Protein AF-A0A3D4PLW2-F1 (afdb_monomer)

Structure (mmCIF, N/CA/C/O backbone):
data_AF-A0A3D4PLW2-F1
#
_entry.id   AF-A0A3D4PLW2-F1
#
loop_
_atom_site.group_PDB
_atom_site.id
_atom_site.type_symbol
_atom_site.label_atom_id
_atom_site.label_alt_id
_atom_site.label_comp_id
_atom_site.label_asym_id
_atom_site.label_entity_id
_atom_site.label_seq_id
_atom_site.pdbx_PDB_ins_code
_atom_site.Cartn_x
_atom_site.Cartn_y
_atom_site.Cartn_z
_atom_site.occupancy
_atom_site.B_iso_or_equiv
_atom_site.auth_seq_id
_atom_site.auth_comp_id
_atom_site.auth_asym_id
_atom_site.auth_atom_id
_atom_site.pdbx_PDB_model_num
ATOM 1 N N . MET A 1 1 ? 32.843 10.987 -58.474 1.00 36.12 1 MET A N 1
ATOM 2 C CA . MET A 1 1 ? 32.308 9.615 -58.318 1.00 36.12 1 MET A CA 1
ATOM 3 C C . MET A 1 1 ? 31.740 9.494 -56.909 1.00 36.12 1 MET A C 1
ATOM 5 O O . MET A 1 1 ? 32.509 9.440 -55.958 1.00 36.12 1 MET A O 1
ATOM 9 N N . ALA A 1 2 ? 30.417 9.587 -56.752 1.00 34.56 2 ALA A N 1
ATOM 10 C CA . ALA A 1 2 ? 29.765 9.469 -55.448 1.00 34.56 2 ALA A CA 1
ATOM 11 C C . ALA A 1 2 ? 29.765 7.993 -55.024 1.00 34.56 2 ALA A C 1
ATOM 13 O O . ALA A 1 2 ? 29.270 7.144 -55.764 1.00 34.56 2 ALA A O 1
ATOM 14 N N . ARG A 1 3 ? 30.364 7.672 -53.872 1.00 37.81 3 ARG A N 1
ATOM 15 C CA . ARG A 1 3 ? 30.317 6.317 -53.309 1.00 37.81 3 ARG A CA 1
ATOM 16 C C . ARG A 1 3 ? 28.872 5.988 -52.952 1.00 37.81 3 ARG A C 1
ATOM 18 O O . ARG A 1 3 ? 28.259 6.706 -52.168 1.00 37.81 3 ARG A O 1
ATOM 25 N N . SER A 1 4 ? 28.341 4.908 -53.520 1.00 38.44 4 SER A N 1
ATOM 26 C CA . SER A 1 4 ? 27.062 4.345 -53.101 1.00 38.44 4 SER A CA 1
ATOM 27 C C . SER A 1 4 ? 27.225 3.759 -51.700 1.00 38.44 4 SER A C 1
ATOM 29 O O . SER A 1 4 ? 27.746 2.656 -51.523 1.00 38.44 4 SER A O 1
ATOM 31 N N . GLU A 1 5 ? 26.819 4.523 -50.694 1.00 52.59 5 GLU A N 1
ATOM 32 C CA . GLU A 1 5 ? 26.550 3.998 -49.361 1.00 52.59 5 GLU A CA 1
ATOM 33 C C . GLU A 1 5 ? 25.573 2.825 -49.479 1.00 52.59 5 GLU A C 1
ATOM 35 O O . GLU A 1 5 ? 24.549 2.930 -50.159 1.00 52.59 5 GLU A O 1
ATOM 40 N N . ILE A 1 6 ? 25.864 1.708 -48.810 1.00 53.31 6 ILE A N 1
ATOM 41 C CA . ILE A 1 6 ? 24.915 0.598 -48.694 1.00 53.31 6 ILE A CA 1
ATOM 42 C C . ILE A 1 6 ? 23.842 1.032 -47.693 1.00 53.31 6 ILE A C 1
ATOM 44 O O . ILE A 1 6 ? 23.913 0.748 -46.500 1.00 53.31 6 ILE A O 1
ATOM 48 N N . ARG A 1 7 ? 22.863 1.778 -48.198 1.00 63.44 7 ARG A N 1
ATOM 49 C CA . ARG A 1 7 ? 21.643 2.162 -47.490 1.00 63.44 7 ARG A CA 1
ATOM 50 C C . ARG A 1 7 ? 20.759 0.932 -47.361 1.00 63.44 7 ARG A C 1
ATOM 52 O O . ARG A 1 7 ? 20.526 0.241 -48.351 1.00 63.44 7 ARG A O 1
ATOM 59 N N . ARG A 1 8 ? 20.266 0.655 -46.155 1.00 72.00 8 ARG A N 1
ATOM 60 C CA . ARG A 1 8 ? 19.328 -0.452 -45.913 1.00 72.00 8 ARG A CA 1
ATOM 61 C C . ARG A 1 8 ? 18.113 0.052 -45.136 1.00 72.00 8 ARG A C 1
ATOM 63 O O . ARG A 1 8 ? 17.944 -0.319 -43.975 1.00 72.00 8 ARG A O 1
ATOM 70 N N . PRO A 1 9 ? 17.263 0.887 -45.764 1.00 74.75 9 PRO A N 1
ATOM 71 C CA . PRO A 1 9 ? 16.055 1.405 -45.119 1.00 74.75 9 PRO A CA 1
ATOM 72 C C . PRO A 1 9 ? 15.131 0.270 -44.653 1.00 74.75 9 PRO A C 1
ATOM 74 O O . PRO A 1 9 ? 14.493 0.372 -43.611 1.00 74.75 9 PRO A O 1
ATOM 77 N N . GLU A 1 10 ? 15.119 -0.855 -45.372 1.00 81.06 10 GLU A N 1
ATOM 78 C CA . GLU A 1 10 ? 14.386 -2.067 -44.989 1.00 81.06 10 GLU A CA 1
ATOM 79 C C . GLU A 1 10 ? 14.876 -2.654 -43.658 1.00 81.06 10 GLU A C 1
ATOM 81 O O . GLU A 1 10 ? 14.064 -3.005 -42.807 1.00 81.06 10 GLU A O 1
ATOM 86 N N . LEU A 1 11 ? 16.195 -2.693 -43.435 1.00 80.75 11 LEU A N 1
ATOM 87 C CA . LEU A 1 11 ? 16.785 -3.186 -42.189 1.00 80.75 11 LEU A CA 1
ATOM 88 C C . LEU A 1 11 ? 16.510 -2.224 -41.026 1.00 80.75 11 LEU A C 1
ATOM 90 O O . LEU A 1 11 ? 16.135 -2.669 -39.946 1.00 80.75 11 LEU A O 1
ATOM 94 N N . ALA A 1 12 ? 16.637 -0.911 -41.253 1.00 81.44 12 ALA A N 1
ATOM 95 C CA . ALA A 1 12 ? 16.311 0.108 -40.253 1.00 81.44 12 ALA A CA 1
ATOM 96 C C . ALA A 1 12 ? 14.832 0.038 -39.828 1.00 81.44 12 ALA A C 1
ATOM 98 O O . ALA A 1 12 ? 14.525 0.095 -38.637 1.00 81.44 12 ALA A O 1
ATOM 99 N N . ASN A 1 13 ? 13.922 -0.156 -40.786 1.00 83.94 13 ASN A N 1
ATOM 100 C CA . ASN A 1 13 ? 12.498 -0.347 -40.514 1.00 83.94 13 ASN A CA 1
ATOM 101 C C . ASN A 1 13 ? 12.229 -1.672 -39.788 1.00 83.94 13 ASN A C 1
ATOM 103 O O . ASN A 1 13 ? 11.454 -1.694 -38.834 1.00 83.94 13 ASN A O 1
ATOM 107 N N . GLY A 1 14 ? 12.901 -2.756 -40.189 1.00 84.25 14 GLY A N 1
ATOM 108 C CA . GLY A 1 14 ? 12.825 -4.048 -39.507 1.00 84.25 14 GLY A CA 1
ATOM 109 C C . GLY A 1 14 ? 13.246 -3.965 -38.037 1.00 84.25 14 GLY A C 1
ATOM 110 O O . GLY A 1 14 ? 12.567 -4.523 -37.179 1.00 84.25 14 GLY A O 1
ATOM 111 N N . ILE A 1 15 ? 14.298 -3.197 -37.729 1.00 86.94 15 ILE A N 1
ATOM 112 C CA . ILE A 1 15 ? 14.762 -2.950 -36.354 1.00 86.94 15 ILE A CA 1
ATOM 113 C C . ILE A 1 15 ? 13.705 -2.206 -35.529 1.00 86.94 15 ILE A C 1
ATOM 115 O O . ILE A 1 15 ? 13.471 -2.576 -34.383 1.00 86.94 15 ILE A O 1
ATOM 119 N N . LEU A 1 16 ? 13.042 -1.189 -36.091 1.00 87.94 16 LEU A N 1
ATOM 120 C CA . LEU A 1 16 ? 11.975 -0.465 -35.388 1.00 87.94 16 LEU A CA 1
ATOM 121 C C . LEU A 1 16 ? 10.753 -1.357 -35.130 1.00 87.94 16 LEU A C 1
ATOM 123 O O . LEU A 1 16 ? 10.214 -1.349 -34.028 1.00 87.94 16 LEU A O 1
ATOM 127 N N . ILE A 1 17 ? 10.334 -2.159 -36.114 1.00 87.88 17 ILE A N 1
ATOM 128 C CA . ILE A 1 17 ? 9.200 -3.085 -35.961 1.00 87.88 17 ILE A CA 1
ATOM 129 C C . ILE A 1 17 ? 9.513 -4.140 -34.897 1.00 87.88 17 ILE A C 1
ATOM 131 O O . ILE A 1 17 ? 8.726 -4.339 -33.973 1.00 87.88 17 ILE A O 1
ATOM 135 N N . PHE A 1 18 ? 10.677 -4.787 -34.994 1.00 88.69 18 PHE A N 1
ATOM 136 C CA . PHE A 1 18 ? 11.091 -5.796 -34.023 1.00 88.69 18 PHE A CA 1
ATOM 137 C C . PHE A 1 18 ? 11.293 -5.191 -32.630 1.00 88.69 18 PHE A C 1
ATOM 139 O O . PHE A 1 18 ? 10.871 -5.779 -31.641 1.00 88.69 18 PHE A O 1
ATOM 146 N N . GLY A 1 19 ? 11.868 -3.988 -32.549 1.00 86.44 19 GLY A N 1
ATOM 147 C CA . GLY A 1 19 ? 12.023 -3.248 -31.300 1.00 86.44 19 GLY A CA 1
ATOM 148 C C . GLY A 1 19 ? 10.685 -2.929 -30.635 1.00 86.44 19 GLY A C 1
ATOM 149 O O . GLY A 1 19 ? 10.559 -3.098 -29.427 1.00 86.44 19 GLY A O 1
ATOM 150 N N . ALA A 1 20 ? 9.667 -2.546 -31.413 1.00 87.19 20 ALA A N 1
ATOM 151 C CA . ALA A 1 20 ? 8.333 -2.278 -30.882 1.00 87.19 20 ALA A CA 1
ATOM 152 C C . ALA A 1 20 ? 7.693 -3.559 -30.338 1.00 87.19 20 ALA A C 1
ATOM 154 O O . ALA A 1 20 ? 7.170 -3.552 -29.229 1.00 87.19 20 ALA A O 1
ATOM 155 N N . LEU A 1 21 ? 7.783 -4.670 -31.080 1.00 88.75 21 LEU A N 1
ATOM 156 C CA . LEU A 1 21 ? 7.279 -5.973 -30.634 1.00 88.75 21 LEU A CA 1
ATOM 157 C C . LEU A 1 21 ? 8.000 -6.468 -29.375 1.00 88.75 21 LEU A C 1
ATOM 159 O O . LEU A 1 21 ? 7.350 -6.925 -28.439 1.00 88.75 21 LEU A O 1
ATOM 163 N N . ALA A 1 22 ? 9.327 -6.345 -29.328 1.00 86.19 22 ALA A N 1
ATOM 164 C CA . ALA A 1 22 ? 10.112 -6.708 -28.155 1.00 86.19 22 ALA A CA 1
ATOM 165 C C . ALA A 1 22 ? 9.719 -5.854 -26.942 1.00 86.19 22 ALA A C 1
ATOM 167 O O . ALA A 1 22 ? 9.483 -6.402 -25.870 1.00 86.19 22 ALA A O 1
ATOM 168 N N . HIS A 1 23 ? 9.573 -4.536 -27.117 1.00 85.94 23 HIS A N 1
ATOM 169 C CA . HIS A 1 23 ? 9.119 -3.626 -26.061 1.00 85.94 23 HIS A CA 1
ATOM 170 C C . HIS A 1 23 ? 7.739 -4.019 -25.531 1.00 85.94 23 HIS A C 1
ATOM 172 O O . HIS A 1 23 ? 7.560 -4.153 -24.327 1.00 85.94 23 HIS A O 1
ATOM 178 N N . VAL A 1 24 ? 6.787 -4.295 -26.428 1.00 86.50 24 VAL A N 1
ATOM 179 C CA . VAL A 1 24 ? 5.441 -4.768 -26.071 1.00 86.50 24 VAL A CA 1
ATOM 180 C C . VAL A 1 24 ? 5.527 -6.007 -25.186 1.00 86.50 24 VAL A C 1
ATOM 182 O O . VAL A 1 24 ? 4.999 -5.997 -24.079 1.00 86.50 24 VAL A O 1
ATOM 185 N N . VAL A 1 25 ? 6.220 -7.051 -25.654 1.00 85.62 25 VAL A N 1
ATOM 186 C CA . VAL A 1 25 ? 6.336 -8.338 -24.950 1.00 85.62 25 VAL A CA 1
ATOM 187 C C . VAL A 1 25 ? 6.992 -8.163 -23.585 1.00 85.62 25 VAL A C 1
ATOM 189 O O . VAL A 1 25 ? 6.510 -8.717 -22.600 1.00 85.62 25 VAL A O 1
ATOM 192 N N . LEU A 1 26 ? 8.060 -7.370 -23.507 1.00 81.56 26 LEU A N 1
ATOM 193 C CA . LEU A 1 26 ? 8.776 -7.139 -22.259 1.00 81.56 26 LEU A CA 1
ATOM 194 C C . LEU A 1 26 ? 7.967 -6.277 -21.272 1.00 81.56 26 LEU A C 1
ATOM 196 O O . LEU A 1 26 ? 8.113 -6.436 -20.063 1.00 81.56 26 LEU A O 1
ATOM 200 N N . CYS A 1 27 ? 7.072 -5.410 -21.753 1.00 78.56 27 CYS A N 1
ATOM 201 C CA . CYS A 1 27 ? 6.168 -4.640 -20.901 1.00 78.56 27 CYS A CA 1
ATOM 202 C C . CYS A 1 27 ? 4.978 -5.457 -20.370 1.00 78.56 27 CYS A C 1
ATOM 204 O O . CYS A 1 27 ? 4.410 -5.063 -19.354 1.00 78.56 27 CYS A O 1
ATOM 206 N N . VAL A 1 28 ? 4.589 -6.581 -20.994 1.00 79.19 28 VAL A N 1
ATOM 207 C CA . VAL A 1 28 ? 3.423 -7.377 -20.549 1.00 79.19 28 VAL A CA 1
ATOM 208 C C . VAL A 1 28 ? 3.540 -7.823 -19.083 1.00 79.19 28 VAL A C 1
ATOM 210 O O . VAL A 1 28 ? 2.585 -7.592 -18.342 1.00 79.19 28 VAL A O 1
ATOM 213 N N . PRO A 1 29 ? 4.671 -8.376 -18.601 1.00 73.56 29 PRO A N 1
ATOM 214 C CA . PRO A 1 29 ? 4.817 -8.732 -17.188 1.00 73.56 29 PRO A CA 1
ATOM 215 C C . PRO A 1 29 ? 4.701 -7.527 -16.248 1.00 73.56 29 PRO A C 1
ATOM 217 O O . PRO A 1 29 ? 4.034 -7.614 -15.221 1.00 73.56 29 PRO A O 1
ATOM 220 N N . ALA A 1 30 ? 5.269 -6.376 -16.626 1.00 71.25 30 ALA A N 1
ATOM 221 C CA . ALA A 1 30 ? 5.133 -5.132 -15.865 1.00 71.25 30 ALA A CA 1
ATOM 222 C C . ALA A 1 30 ? 3.685 -4.600 -15.849 1.00 71.25 30 ALA A C 1
ATOM 224 O O . ALA A 1 30 ? 3.268 -3.914 -14.917 1.00 71.25 30 ALA A O 1
ATOM 225 N N . ILE A 1 31 ? 2.897 -4.905 -16.883 1.00 73.50 31 ILE A N 1
ATOM 226 C CA . ILE A 1 31 ? 1.482 -4.540 -16.960 1.00 73.50 31 ILE A CA 1
ATOM 227 C C . ILE A 1 31 ? 0.617 -5.499 -16.133 1.00 73.50 31 ILE A C 1
ATOM 229 O O . ILE A 1 31 ? -0.275 -5.025 -15.439 1.00 73.50 31 ILE A O 1
ATOM 233 N N . GLY A 1 32 ? 0.888 -6.806 -16.199 1.00 68.81 32 GLY A N 1
ATOM 234 C CA . GLY A 1 32 ? 0.064 -7.855 -15.593 1.00 68.81 32 GLY A CA 1
ATOM 235 C C . GLY A 1 32 ? 0.342 -8.143 -14.116 1.00 68.81 32 GLY A C 1
ATOM 236 O O . GLY A 1 32 ? -0.571 -8.536 -13.403 1.00 68.81 32 GLY A O 1
ATOM 237 N N . CYS A 1 33 ? 1.566 -7.924 -13.629 1.00 62.34 33 CYS A N 1
ATOM 238 C CA . CYS A 1 33 ? 1.948 -8.253 -12.249 1.00 62.34 33 CYS A CA 1
ATOM 239 C C . CYS A 1 33 ? 1.988 -7.017 -11.333 1.00 62.34 33 CYS A C 1
ATOM 241 O O . CYS A 1 33 ? 2.890 -6.876 -10.510 1.00 62.34 33 CYS A O 1
ATOM 243 N N . ARG A 1 34 ? 1.049 -6.079 -11.496 1.00 60.31 34 ARG A N 1
ATOM 244 C CA . ARG A 1 34 ? 1.021 -4.841 -10.701 1.00 60.31 34 ARG A CA 1
ATOM 245 C C . ARG A 1 34 ? 0.391 -5.039 -9.330 1.00 60.31 34 ARG A C 1
ATOM 247 O O . ARG A 1 34 ? -0.648 -5.676 -9.193 1.00 60.31 34 ARG A O 1
ATOM 254 N N . GLY A 1 35 ? 0.963 -4.365 -8.339 1.00 53.19 35 GLY A N 1
ATOM 255 C CA . GLY A 1 35 ? 0.495 -4.380 -6.957 1.00 53.19 35 GLY A CA 1
ATOM 256 C C . GLY A 1 35 ? 1.578 -4.901 -6.026 1.00 53.19 35 GLY A C 1
ATOM 257 O O . GLY A 1 35 ? 2.753 -4.888 -6.380 1.00 53.19 35 GLY A O 1
ATOM 258 N N . TYR A 1 36 ? 1.174 -5.316 -4.829 1.00 50.84 36 TYR A N 1
ATOM 259 C CA . TYR A 1 36 ? 2.049 -6.045 -3.922 1.00 50.84 36 TYR A CA 1
ATOM 260 C C . TYR A 1 36 ? 1.956 -7.556 -4.216 1.00 50.84 36 TYR A C 1
ATOM 262 O O . TYR A 1 36 ? 0.834 -8.037 -4.431 1.00 50.84 36 TYR A O 1
ATOM 270 N N . PRO A 1 37 ? 3.082 -8.295 -4.232 1.00 54.47 37 PRO A N 1
ATOM 271 C CA . PRO A 1 37 ? 4.457 -7.816 -4.034 1.00 54.47 37 PRO A CA 1
ATOM 272 C C . PRO A 1 37 ? 4.975 -6.978 -5.221 1.00 54.47 37 PRO A C 1
ATOM 274 O O . PRO A 1 37 ? 4.557 -7.213 -6.357 1.00 54.47 37 PRO A O 1
ATOM 277 N N . PRO A 1 38 ? 5.873 -6.000 -4.984 1.00 59.09 38 PRO A N 1
ATOM 278 C CA . PRO A 1 38 ? 6.374 -5.116 -6.030 1.00 59.09 38 PRO A CA 1
ATOM 279 C C . PRO A 1 38 ? 7.079 -5.897 -7.148 1.00 59.09 38 PRO A C 1
ATOM 281 O O . PRO A 1 38 ? 7.762 -6.895 -6.915 1.00 59.09 38 PRO A O 1
ATOM 284 N N . LEU A 1 39 ? 6.948 -5.405 -8.384 1.00 61.19 39 LEU A N 1
ATOM 285 C CA . LEU A 1 39 ? 7.622 -5.962 -9.558 1.00 61.19 39 LEU A CA 1
ATOM 286 C C . LEU A 1 39 ? 9.147 -5.986 -9.374 1.00 61.19 39 LEU A C 1
ATOM 288 O O . LEU A 1 39 ? 9.756 -5.029 -8.884 1.00 61.19 39 LEU A O 1
ATOM 292 N N . ALA A 1 40 ? 9.789 -7.059 -9.849 1.00 62.00 40 ALA A N 1
ATOM 293 C CA . ALA A 1 40 ? 11.246 -7.146 -9.835 1.00 62.00 40 ALA A CA 1
ATOM 294 C C . ALA A 1 40 ? 11.876 -5.943 -10.581 1.00 62.00 40 ALA A C 1
ATOM 296 O O . ALA A 1 40 ? 11.374 -5.557 -11.643 1.00 62.00 40 ALA A O 1
ATOM 297 N N . PRO A 1 41 ? 12.995 -5.368 -10.086 1.00 60.44 41 PRO A N 1
ATOM 298 C CA . PRO A 1 41 ? 13.606 -4.145 -10.629 1.00 60.44 41 PRO A CA 1
ATOM 299 C C . PRO A 1 41 ? 13.856 -4.158 -12.142 1.00 60.44 41 PRO A C 1
ATOM 301 O O . PRO A 1 41 ? 13.736 -3.128 -12.806 1.00 60.44 41 PRO A O 1
ATOM 304 N N . ILE A 1 42 ? 14.157 -5.333 -12.698 1.00 64.12 42 ILE A N 1
ATOM 305 C CA . ILE A 1 42 ? 14.420 -5.521 -14.126 1.00 64.12 42 ILE A CA 1
ATOM 306 C C . ILE A 1 42 ? 13.240 -5.090 -15.009 1.00 64.12 42 ILE A C 1
ATOM 308 O O . ILE A 1 42 ? 13.452 -4.514 -16.074 1.00 64.12 42 ILE A O 1
ATOM 312 N N . TRP A 1 43 ? 12.004 -5.287 -14.544 1.00 66.38 43 TRP A N 1
ATOM 313 C CA . TRP A 1 43 ? 10.795 -4.969 -15.306 1.00 66.38 43 TRP A CA 1
ATOM 314 C C . TRP A 1 43 ? 10.527 -3.467 -15.402 1.00 66.38 43 TRP A C 1
ATOM 316 O O . TRP A 1 43 ? 9.941 -3.018 -16.382 1.00 66.38 43 TRP A O 1
ATOM 326 N N . TYR A 1 44 ? 11.024 -2.681 -14.445 1.00 64.75 44 TYR A N 1
ATOM 327 C CA . TYR A 1 44 ? 11.009 -1.221 -14.540 1.00 64.75 44 TYR A CA 1
ATOM 328 C C . TYR A 1 44 ? 12.060 -0.715 -15.527 1.00 64.75 44 TYR A C 1
ATOM 330 O O . TYR A 1 44 ? 11.775 0.172 -16.323 1.00 64.75 44 TYR A O 1
ATOM 338 N N . GLY A 1 45 ? 13.264 -1.300 -15.524 1.00 66.81 45 GLY A N 1
ATOM 339 C CA . GLY A 1 45 ? 14.316 -0.952 -16.488 1.00 66.81 45 GLY A CA 1
ATOM 340 C C . GLY A 1 45 ? 13.911 -1.249 -17.935 1.00 66.81 45 GLY A C 1
ATOM 341 O O . GLY A 1 45 ? 14.212 -0.475 -18.843 1.00 66.81 45 GLY A O 1
ATOM 342 N N . VAL A 1 46 ? 13.152 -2.328 -18.138 1.00 71.88 46 VAL A N 1
ATOM 343 C CA . VAL A 1 46 ? 12.587 -2.721 -19.434 1.00 71.88 46 VAL A CA 1
ATOM 344 C C . VAL A 1 46 ? 11.739 -1.619 -20.071 1.00 71.88 46 VAL A C 1
ATOM 346 O O . VAL A 1 46 ? 11.851 -1.398 -21.275 1.00 71.88 46 VAL A O 1
ATOM 349 N N . THR A 1 47 ? 10.950 -0.878 -19.287 1.00 73.69 47 THR A N 1
ATOM 350 C CA . THR A 1 47 ? 10.157 0.252 -19.792 1.00 73.69 47 THR A CA 1
ATOM 351 C C . THR A 1 47 ? 11.008 1.291 -20.503 1.00 73.69 47 THR A C 1
ATOM 353 O O . THR A 1 47 ? 10.525 1.966 -21.404 1.00 73.69 47 THR A O 1
ATOM 356 N N . TYR A 1 48 ? 12.276 1.431 -20.134 1.00 76.81 48 TYR A N 1
ATOM 357 C CA . TYR A 1 48 ? 13.153 2.439 -20.706 1.00 76.81 48 TYR A CA 1
ATOM 358 C C . TYR A 1 48 ? 13.929 1.936 -21.920 1.00 76.81 48 TYR A C 1
ATOM 360 O O . TYR A 1 48 ? 14.633 2.729 -22.521 1.00 76.81 48 TYR A O 1
ATOM 368 N N . LEU A 1 49 ? 13.789 0.674 -22.345 1.00 80.25 49 LEU A N 1
ATOM 369 C CA . LEU A 1 49 ? 14.538 0.118 -23.482 1.00 80.25 49 LEU A CA 1
ATOM 370 C C . LEU A 1 49 ? 14.081 0.623 -24.856 1.00 80.25 49 LEU A C 1
ATOM 372 O O . LEU A 1 49 ? 14.824 0.503 -25.834 1.00 80.25 49 LEU A O 1
ATOM 376 N N . TRP A 1 50 ? 12.891 1.214 -24.957 1.00 85.25 50 TRP A N 1
ATOM 377 C CA . TRP A 1 50 ? 12.328 1.668 -26.230 1.00 85.25 50 TRP A CA 1
ATOM 378 C C . TRP A 1 50 ? 13.227 2.620 -27.058 1.00 85.25 50 TRP A C 1
ATOM 380 O O . TRP A 1 50 ? 13.168 2.545 -28.286 1.00 85.25 50 TRP A O 1
ATOM 390 N N . PRO A 1 51 ? 14.108 3.480 -26.511 1.00 87.00 51 PRO A N 1
ATOM 391 C CA . PRO A 1 51 ? 14.972 4.317 -27.337 1.00 87.00 51 PRO A CA 1
ATOM 392 C C . PRO A 1 51 ? 16.101 3.536 -28.030 1.00 87.00 51 PRO A C 1
ATOM 394 O O . PRO A 1 51 ? 16.661 4.014 -29.018 1.00 87.00 51 PRO A O 1
ATOM 397 N N . VAL A 1 52 ? 16.423 2.318 -27.574 1.00 84.19 52 VAL A N 1
ATOM 398 C CA . VAL A 1 52 ? 17.515 1.501 -28.133 1.00 84.19 52 VAL A CA 1
ATOM 399 C C . VAL A 1 52 ? 17.267 1.169 -29.606 1.00 84.19 52 VAL A C 1
ATOM 401 O O . VAL A 1 52 ? 18.178 1.300 -30.422 1.00 84.19 52 VAL A O 1
ATOM 404 N N . ALA A 1 53 ? 16.038 0.820 -29.995 1.00 85.94 53 ALA A N 1
ATOM 405 C CA . ALA A 1 53 ? 15.738 0.517 -31.398 1.00 85.94 53 ALA A CA 1
ATOM 406 C C . ALA A 1 53 ? 15.892 1.747 -32.314 1.00 85.94 53 ALA A C 1
ATOM 408 O O . ALA A 1 53 ? 16.246 1.608 -33.487 1.00 85.94 53 ALA A O 1
ATOM 409 N N . ILE A 1 54 ? 15.689 2.960 -31.787 1.00 86.00 54 ILE A N 1
ATOM 410 C CA . ILE A 1 54 ? 15.907 4.218 -32.519 1.00 86.00 54 ILE A CA 1
ATOM 411 C C . ILE A 1 54 ? 17.407 4.412 -32.765 1.00 86.00 54 ILE A C 1
ATOM 413 O O . ILE A 1 54 ? 17.822 4.642 -33.899 1.00 86.00 54 ILE A O 1
ATOM 417 N N . LEU A 1 55 ? 18.227 4.213 -31.731 1.00 82.19 55 LEU A N 1
ATOM 418 C CA . LEU A 1 55 ? 19.689 4.310 -31.808 1.00 82.19 55 LEU A CA 1
ATOM 419 C C . LEU A 1 55 ? 20.296 3.303 -32.791 1.00 82.19 55 LEU A C 1
ATOM 421 O O . LEU A 1 55 ? 21.140 3.671 -33.612 1.00 82.19 55 LEU A O 1
ATOM 425 N N . VAL A 1 56 ? 19.844 2.046 -32.734 1.00 81.19 56 VAL A N 1
ATOM 426 C CA . VAL A 1 56 ? 20.322 0.978 -33.621 1.00 81.19 56 VAL A CA 1
ATOM 427 C C . VAL A 1 56 ? 19.837 1.209 -35.054 1.00 81.19 56 VAL A C 1
ATOM 429 O O . VAL A 1 56 ? 20.629 1.099 -35.986 1.00 81.19 56 VAL A O 1
ATOM 432 N N . SER A 1 57 ? 18.567 1.576 -35.263 1.00 84.31 57 SER A N 1
ATOM 433 C CA . SER A 1 57 ? 18.041 1.832 -36.614 1.00 84.31 57 SER A CA 1
ATOM 434 C C . SER A 1 57 ? 18.675 3.063 -37.272 1.00 84.31 57 SER A C 1
ATOM 436 O O . SER A 1 57 ? 18.956 3.034 -38.471 1.00 84.31 57 SER A O 1
ATOM 438 N N . GLY A 1 58 ? 18.977 4.107 -36.493 1.00 77.06 58 GLY A N 1
ATOM 439 C CA . GLY A 1 58 ? 19.641 5.329 -36.954 1.00 77.06 58 GLY A CA 1
ATOM 440 C C . GLY A 1 58 ? 21.042 5.113 -37.525 1.00 77.06 58 GLY A C 1
ATOM 441 O O . GLY A 1 58 ? 21.480 5.869 -38.391 1.00 77.06 58 GLY A O 1
ATOM 442 N N . TYR A 1 59 ? 21.723 4.039 -37.122 1.00 74.50 59 TYR A N 1
ATOM 443 C CA . TYR A 1 59 ? 23.007 3.655 -37.703 1.00 74.50 59 TYR A CA 1
ATOM 444 C C . TYR A 1 59 ? 22.886 3.228 -39.180 1.00 74.50 59 TYR A C 1
ATOM 446 O O . TYR A 1 59 ? 23.747 3.576 -39.991 1.00 74.50 59 TYR A O 1
ATOM 454 N N . PHE A 1 60 ? 21.811 2.517 -39.544 1.00 73.75 60 PHE A N 1
ATOM 455 C CA . PHE A 1 60 ? 21.621 1.923 -40.877 1.00 73.75 60 PHE A CA 1
ATOM 456 C C . PHE A 1 60 ? 20.947 2.854 -41.898 1.00 73.75 60 PHE A C 1
ATOM 458 O O . PHE A 1 60 ? 20.984 2.566 -43.098 1.00 73.75 60 PHE A O 1
ATOM 465 N N . ASP A 1 61 ? 20.346 3.959 -41.446 1.00 69.12 61 ASP A N 1
ATOM 466 C CA . ASP A 1 61 ? 19.701 4.951 -42.314 1.00 69.12 61 ASP A CA 1
ATOM 467 C C . ASP A 1 61 ? 19.767 6.370 -41.712 1.00 69.12 61 ASP A C 1
ATOM 469 O O . ASP A 1 61 ? 18.802 6.906 -41.164 1.00 69.12 61 ASP A O 1
ATOM 473 N N . SER A 1 62 ? 20.960 6.970 -41.777 1.00 59.00 62 SER A N 1
ATOM 474 C CA . SER A 1 62 ? 21.331 8.173 -41.018 1.00 59.00 62 SER A CA 1
ATOM 475 C C . SER A 1 62 ? 21.171 9.507 -41.767 1.00 59.00 62 SER A C 1
ATOM 477 O O . SER A 1 62 ? 21.667 10.517 -41.277 1.00 59.00 62 SER A O 1
ATOM 479 N N . ILE A 1 63 ? 20.608 9.534 -42.986 1.00 56.12 63 ILE A N 1
ATOM 480 C CA . ILE A 1 63 ? 20.754 10.701 -43.894 1.00 56.12 63 ILE A CA 1
ATOM 481 C C . ILE A 1 63 ? 19.425 11.358 -44.290 1.00 56.12 63 ILE A C 1
ATOM 483 O O . ILE A 1 63 ? 19.425 12.530 -44.664 1.00 56.12 63 ILE A O 1
ATOM 487 N N . ARG A 1 64 ? 18.274 10.676 -44.198 1.00 62.59 64 ARG A N 1
ATOM 488 C CA . ARG A 1 64 ? 16.982 11.291 -44.556 1.00 62.59 64 ARG A CA 1
ATOM 489 C C . ARG A 1 64 ? 15.905 11.067 -43.504 1.00 62.59 64 ARG A C 1
ATOM 491 O O . ARG A 1 64 ? 15.138 10.106 -43.552 1.00 62.59 64 ARG A O 1
ATOM 498 N N . PHE A 1 65 ? 15.810 12.047 -42.610 1.00 64.88 65 PHE A N 1
ATOM 499 C CA . PHE A 1 65 ? 14.746 12.182 -41.620 1.00 64.88 65 PHE A CA 1
ATOM 500 C C . PHE A 1 65 ? 13.339 12.079 -42.234 1.00 64.88 65 PHE A C 1
ATOM 502 O O . PHE A 1 65 ? 12.479 11.380 -41.703 1.00 64.88 65 PHE A O 1
ATOM 509 N N . GLU A 1 66 ? 13.110 12.717 -43.387 1.00 68.75 66 GLU A N 1
ATOM 510 C CA . GLU A 1 66 ? 11.788 12.773 -44.029 1.00 68.75 66 GLU A CA 1
ATOM 511 C C . GLU A 1 66 ? 11.223 11.392 -44.384 1.00 68.75 66 GLU A C 1
ATOM 513 O O . GLU A 1 66 ? 10.031 11.149 -44.206 1.00 68.75 66 GLU A O 1
ATOM 518 N N . THR A 1 67 ? 12.076 10.460 -44.816 1.00 68.75 67 THR A N 1
ATOM 519 C CA . THR A 1 67 ? 11.668 9.104 -45.215 1.00 68.75 67 THR A CA 1
ATOM 520 C C . THR A 1 67 ? 11.396 8.164 -44.043 1.00 68.75 67 THR A C 1
ATOM 522 O O . THR A 1 67 ? 10.664 7.193 -44.222 1.00 68.75 67 THR A O 1
ATOM 525 N N . ARG A 1 68 ? 11.952 8.448 -42.856 1.00 77.00 68 ARG A N 1
ATOM 526 C CA . ARG A 1 68 ? 11.809 7.622 -41.637 1.00 77.00 68 ARG A CA 1
ATOM 527 C C . ARG A 1 68 ? 10.831 8.203 -40.619 1.00 77.00 68 ARG A C 1
ATOM 529 O O . ARG A 1 68 ? 10.431 7.520 -39.677 1.00 77.00 68 ARG A O 1
ATOM 536 N N . ARG A 1 69 ? 10.428 9.465 -40.800 1.00 83.88 69 ARG A N 1
ATOM 537 C CA . ARG A 1 69 ? 9.566 10.207 -39.872 1.00 83.88 69 ARG A CA 1
ATOM 538 C C . ARG A 1 69 ? 8.278 9.455 -39.553 1.00 83.88 69 ARG A C 1
ATOM 540 O O . ARG A 1 69 ? 7.894 9.381 -38.391 1.00 83.88 69 ARG A O 1
ATOM 547 N N . LYS A 1 70 ? 7.619 8.873 -40.560 1.00 86.50 70 LYS A N 1
ATOM 548 C CA . LYS A 1 70 ? 6.363 8.132 -40.364 1.00 86.50 70 LYS A CA 1
ATOM 549 C C . LYS A 1 70 ? 6.572 6.895 -39.485 1.00 86.50 70 LYS A C 1
ATOM 551 O O . LYS A 1 70 ? 5.779 6.653 -38.584 1.00 86.50 70 LYS A O 1
ATOM 556 N N . GLN A 1 71 ? 7.640 6.139 -39.724 1.00 88.00 71 GLN A N 1
ATOM 557 C CA . GLN A 1 71 ? 7.974 4.927 -38.978 1.00 88.00 71 GLN A CA 1
ATOM 558 C C . GLN A 1 71 ? 8.360 5.257 -37.536 1.00 88.00 71 GLN A C 1
ATOM 560 O O . GLN A 1 71 ? 7.901 4.579 -36.624 1.00 88.00 71 GLN A O 1
ATOM 565 N N . LEU A 1 72 ? 9.127 6.329 -37.322 1.00 88.38 72 LEU A N 1
ATOM 566 C CA . LEU A 1 72 ? 9.482 6.821 -35.989 1.00 88.38 72 LEU A CA 1
ATOM 567 C C . LEU A 1 72 ? 8.256 7.304 -35.200 1.00 88.38 72 LEU A C 1
ATOM 569 O O . LEU A 1 72 ? 8.152 7.011 -34.015 1.00 88.38 72 LEU A O 1
ATOM 573 N N . ILE A 1 73 ? 7.299 7.978 -35.852 1.00 90.69 73 ILE A N 1
ATOM 574 C CA . ILE A 1 73 ? 6.029 8.375 -35.220 1.00 90.69 73 ILE A CA 1
ATOM 575 C C . ILE A 1 73 ? 5.228 7.141 -34.800 1.00 90.69 73 ILE A C 1
ATOM 577 O O . ILE A 1 73 ? 4.790 7.064 -33.657 1.00 90.69 73 ILE A O 1
ATOM 581 N N . ILE A 1 74 ? 5.046 6.167 -35.701 1.00 90.44 74 ILE A N 1
ATOM 582 C CA . ILE A 1 74 ? 4.308 4.934 -35.387 1.00 90.44 74 ILE A CA 1
ATOM 583 C C . ILE A 1 74 ? 4.995 4.193 -34.236 1.00 90.44 74 ILE A C 1
ATOM 585 O O . ILE A 1 74 ? 4.331 3.808 -33.279 1.00 90.44 74 ILE A O 1
ATOM 589 N N . TYR A 1 75 ? 6.320 4.051 -34.303 1.00 91.19 75 TYR A N 1
ATOM 590 C CA . TYR A 1 75 ? 7.126 3.435 -33.256 1.00 91.19 75 TYR A CA 1
ATOM 591 C C . TYR A 1 75 ? 6.909 4.113 -31.899 1.00 91.19 75 TYR A C 1
ATOM 593 O O . TYR A 1 75 ? 6.560 3.441 -30.935 1.00 91.19 75 TYR A O 1
ATOM 601 N N . ALA A 1 76 ? 7.050 5.441 -31.843 1.00 90.88 76 ALA A N 1
ATOM 602 C CA . ALA A 1 76 ? 6.898 6.227 -30.624 1.00 90.88 76 ALA A CA 1
ATOM 603 C C . ALA A 1 76 ? 5.489 6.129 -30.027 1.00 90.88 76 ALA A C 1
ATOM 605 O O . ALA A 1 76 ? 5.346 6.065 -28.812 1.00 90.88 76 ALA A O 1
ATOM 606 N N . LEU A 1 77 ? 4.447 6.104 -30.864 1.00 91.12 77 LEU A N 1
ATOM 607 C CA . LEU A 1 77 ? 3.066 5.965 -30.397 1.00 91.12 77 LEU A CA 1
ATOM 608 C C . LEU A 1 77 ? 2.785 4.563 -29.850 1.00 91.12 77 LEU A C 1
ATOM 610 O O . LEU A 1 77 ? 2.147 4.431 -28.807 1.00 91.12 77 LEU A O 1
ATOM 614 N N . VAL A 1 78 ? 3.283 3.521 -30.524 1.00 90.25 78 VAL A N 1
ATOM 615 C CA . VAL A 1 78 ? 3.143 2.138 -30.053 1.00 90.25 78 VAL A CA 1
ATOM 616 C C . VAL A 1 78 ? 3.870 1.963 -28.724 1.00 90.25 78 VAL A C 1
ATOM 618 O O . VAL A 1 78 ? 3.272 1.481 -27.767 1.00 90.25 78 VAL A O 1
ATOM 621 N N . THR A 1 79 ? 5.127 2.394 -28.613 1.00 90.25 79 THR A N 1
ATOM 622 C CA . THR A 1 79 ? 5.878 2.258 -27.357 1.00 90.25 79 THR A CA 1
ATOM 623 C C . THR A 1 79 ? 5.295 3.128 -26.247 1.00 90.25 79 THR A C 1
ATOM 625 O O . THR A 1 79 ? 5.188 2.642 -25.126 1.00 90.25 79 THR A O 1
ATOM 628 N N . ALA A 1 80 ? 4.803 4.337 -26.546 1.00 88.06 80 ALA A N 1
ATOM 629 C CA . ALA A 1 80 ? 4.112 5.187 -25.574 1.00 88.06 80 ALA A CA 1
ATOM 630 C C . ALA A 1 80 ? 2.877 4.519 -24.966 1.00 88.06 80 ALA A C 1
ATOM 632 O O . ALA A 1 80 ? 2.670 4.638 -23.761 1.00 88.06 80 ALA A O 1
ATOM 633 N N . PHE A 1 81 ? 2.086 3.802 -25.768 1.00 89.12 81 PHE A N 1
ATOM 634 C CA . PHE A 1 81 ? 0.903 3.093 -25.282 1.00 89.12 81 PHE A CA 1
ATOM 635 C C . PHE A 1 81 ? 1.252 2.031 -24.236 1.00 89.12 81 PHE A C 1
ATOM 637 O O . PHE A 1 81 ? 0.638 1.974 -23.170 1.00 89.12 81 PHE A O 1
ATOM 644 N N . PHE A 1 82 ? 2.288 1.230 -24.488 1.00 86.50 82 PHE A N 1
ATOM 645 C CA . PHE A 1 82 ? 2.728 0.204 -23.540 1.00 86.50 82 PHE A CA 1
ATOM 646 C C . PHE A 1 82 ? 3.504 0.790 -22.353 1.00 86.50 82 PHE A C 1
ATOM 648 O O . PHE A 1 82 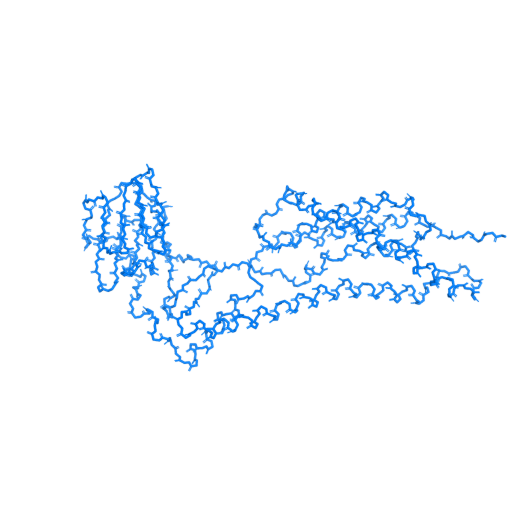? 3.305 0.343 -21.224 1.00 86.50 82 PHE A O 1
ATOM 655 N N . SER A 1 83 ? 4.297 1.846 -22.562 1.00 83.00 83 SER A N 1
ATOM 656 C CA . SER A 1 83 ? 4.987 2.578 -21.490 1.00 83.00 83 SER A CA 1
ATOM 657 C C . SER A 1 83 ? 4.000 3.256 -20.531 1.00 83.00 83 SER A C 1
ATOM 659 O O . SER A 1 83 ? 4.213 3.220 -19.318 1.00 83.00 83 SER A O 1
ATOM 661 N N . ALA A 1 84 ? 2.894 3.803 -21.053 1.00 80.19 84 ALA A N 1
ATOM 662 C CA . ALA A 1 84 ? 1.782 4.326 -20.258 1.00 80.19 84 ALA A CA 1
ATOM 663 C C . ALA A 1 84 ? 1.147 3.239 -19.387 1.00 80.19 84 ALA A C 1
ATOM 665 O O . ALA A 1 84 ? 0.759 3.508 -18.256 1.00 80.19 84 ALA A O 1
ATOM 666 N N . GLY A 1 85 ? 1.124 2.006 -19.899 1.00 74.56 85 GLY A N 1
ATOM 667 C CA . GLY A 1 85 ? 0.960 0.800 -19.107 1.00 74.56 85 GLY A CA 1
ATOM 668 C C . GLY A 1 85 ? 1.922 0.793 -17.919 1.00 74.56 85 GLY A C 1
ATOM 669 O O . GLY A 1 85 ? 1.527 0.899 -16.771 1.00 74.56 85 GLY A O 1
ATOM 670 N N . THR A 1 86 ? 3.211 0.681 -18.177 1.00 73.25 86 THR A N 1
ATOM 671 C CA . THR A 1 86 ? 4.191 0.312 -17.145 1.00 73.25 86 THR A CA 1
ATOM 672 C C . THR A 1 86 ? 4.505 1.334 -16.038 1.00 73.25 86 THR A C 1
ATOM 674 O O . THR A 1 86 ? 4.956 0.918 -14.974 1.00 73.25 86 THR A O 1
ATOM 677 N N . ILE A 1 87 ? 4.310 2.643 -16.242 1.00 63.16 87 ILE A N 1
ATOM 678 C CA . ILE A 1 87 ? 4.718 3.673 -15.263 1.00 63.16 87 ILE A CA 1
ATOM 679 C C . ILE A 1 87 ? 3.523 4.056 -14.388 1.00 63.16 87 ILE A C 1
ATOM 681 O O . ILE A 1 87 ? 2.631 4.790 -14.809 1.00 63.16 87 ILE A O 1
ATOM 685 N N . VAL A 1 88 ? 3.512 3.555 -13.152 1.00 52.66 88 VAL A N 1
ATOM 686 C CA . VAL A 1 88 ? 2.427 3.745 -12.182 1.00 52.66 88 VAL A CA 1
ATOM 687 C C . VAL A 1 88 ? 2.901 4.672 -11.071 1.00 52.66 88 VAL A C 1
ATOM 689 O O . VAL A 1 88 ? 3.646 4.248 -10.197 1.00 52.66 88 VAL A O 1
ATOM 692 N N . LEU A 1 89 ? 2.456 5.930 -11.086 1.00 42.25 89 LEU A N 1
ATOM 693 C CA . LEU A 1 89 ? 2.511 6.770 -9.884 1.00 42.25 89 LEU A CA 1
ATOM 694 C C . LEU A 1 89 ? 1.266 6.584 -9.006 1.00 42.25 89 LEU A C 1
ATOM 696 O O . LEU A 1 89 ? 1.327 6.878 -7.821 1.00 42.25 89 LEU A O 1
ATOM 700 N N . ILE A 1 90 ? 0.140 6.094 -9.542 1.00 39.25 90 ILE A N 1
ATOM 701 C CA . ILE A 1 90 ? -1.113 5.927 -8.789 1.00 39.25 90 ILE A CA 1
ATOM 702 C C . ILE A 1 90 ? -1.904 4.756 -9.414 1.00 39.25 90 ILE A C 1
ATOM 704 O O . ILE A 1 90 ? -2.199 4.772 -10.607 1.00 39.25 90 ILE A O 1
ATOM 708 N N . VAL A 1 91 ? -2.164 3.700 -8.639 1.00 43.16 91 VAL A N 1
ATOM 709 C CA . VAL A 1 91 ? -2.664 2.375 -9.083 1.00 43.16 91 VAL A CA 1
ATOM 710 C C . VAL A 1 91 ? -4.173 2.385 -9.400 1.00 43.16 91 VAL A C 1
ATOM 712 O O . VAL A 1 91 ? -4.945 3.004 -8.670 1.00 43.16 91 VAL A O 1
ATOM 715 N N . PRO A 1 92 ? -4.609 1.645 -10.441 1.00 46.16 92 PRO A N 1
ATOM 716 C CA . PRO A 1 92 ? -5.489 0.480 -10.224 1.00 46.16 92 PRO A CA 1
ATOM 717 C C . PRO A 1 92 ? -4.810 -0.844 -10.632 1.00 46.16 92 PRO A C 1
ATOM 719 O O . PRO A 1 92 ? -3.985 -0.854 -11.547 1.00 46.16 92 PRO A O 1
ATOM 722 N N . ARG A 1 93 ? -5.154 -1.958 -9.952 1.00 51.12 93 ARG A N 1
ATOM 723 C CA . ARG A 1 93 ? -4.672 -3.332 -10.249 1.00 51.12 93 ARG A CA 1
ATOM 724 C C . ARG A 1 93 ? -4.953 -3.746 -11.700 1.00 51.12 93 ARG A C 1
ATOM 726 O O . ARG A 1 93 ? -4.163 -4.477 -12.285 1.00 51.12 93 ARG A O 1
ATOM 733 N N . ASP A 1 94 ? -6.005 -3.185 -12.292 1.00 55.03 94 ASP A N 1
ATOM 734 C CA . ASP A 1 94 ? -6.410 -3.444 -13.667 1.00 55.03 94 ASP A CA 1
ATOM 735 C C . ASP A 1 94 ? -6.126 -2.228 -14.550 1.00 55.03 94 ASP A C 1
ATOM 737 O O . ASP A 1 94 ? -6.921 -1.289 -14.638 1.00 55.03 94 ASP A O 1
ATOM 741 N N . MET A 1 95 ? -4.989 -2.239 -15.250 1.00 63.56 95 MET A N 1
ATOM 742 C CA . MET A 1 95 ? -4.788 -1.312 -16.362 1.00 63.56 95 MET A CA 1
ATOM 743 C C . MET A 1 95 ? -5.338 -1.931 -17.641 1.00 63.56 95 MET A C 1
ATOM 745 O O . MET A 1 95 ? -4.644 -2.616 -18.390 1.00 63.56 95 MET A O 1
ATOM 749 N N . GLY A 1 96 ? -6.622 -1.679 -17.884 1.00 70.31 96 GLY A N 1
ATOM 750 C CA . GLY A 1 96 ? -7.244 -2.019 -19.154 1.00 70.31 96 GLY A CA 1
ATOM 751 C C . GLY A 1 96 ? -6.702 -1.163 -20.311 1.00 70.31 96 GLY A C 1
ATOM 752 O O . GLY A 1 96 ? -6.178 -0.064 -20.087 1.00 70.31 96 GLY A O 1
ATOM 753 N N . PRO A 1 97 ? -6.908 -1.595 -21.569 1.00 78.44 97 PRO A N 1
ATOM 754 C CA . PRO A 1 97 ? -6.508 -0.839 -22.759 1.00 78.44 97 PRO A CA 1
ATOM 755 C C . PRO A 1 97 ? -7.008 0.616 -22.771 1.00 78.44 97 PRO A C 1
ATOM 757 O O . PRO A 1 97 ? -6.323 1.498 -23.281 1.00 78.44 97 PRO A O 1
ATOM 760 N N . GLY A 1 98 ? -8.175 0.887 -22.170 1.00 79.69 98 GLY A N 1
ATOM 761 C CA . GLY A 1 98 ? -8.732 2.239 -22.055 1.00 79.69 98 GLY A CA 1
ATOM 762 C C . GLY A 1 98 ? -7.891 3.186 -21.190 1.00 79.69 98 GLY A C 1
ATOM 763 O O . GLY A 1 98 ? -7.673 4.334 -21.571 1.00 79.69 98 GLY A O 1
ATOM 764 N N . LEU A 1 99 ? -7.352 2.705 -20.065 1.00 77.25 99 LEU A N 1
ATOM 765 C CA . LEU A 1 99 ? -6.479 3.504 -19.195 1.00 77.25 99 LEU A CA 1
ATOM 766 C C . LEU A 1 99 ? -5.100 3.722 -19.824 1.00 77.25 99 LEU A C 1
ATOM 768 O O . LEU A 1 99 ? -4.539 4.811 -19.718 1.00 77.25 99 LEU A O 1
ATOM 772 N N . MET A 1 100 ? -4.582 2.718 -20.535 1.00 81.94 100 MET A N 1
ATOM 773 C CA . MET A 1 100 ? -3.345 2.853 -21.312 1.00 81.94 100 MET A CA 1
ATOM 774 C C . MET A 1 100 ? -3.497 3.895 -22.429 1.00 81.94 100 MET A C 1
ATOM 776 O O . MET A 1 100 ? -2.605 4.721 -22.642 1.00 81.94 100 MET A O 1
ATOM 780 N N . LEU A 1 101 ? -4.652 3.918 -23.104 1.00 84.88 101 LEU A N 1
ATOM 781 C CA . LEU A 1 101 ? -4.966 4.922 -24.120 1.00 84.88 101 LEU A CA 1
ATOM 782 C C . LEU A 1 101 ? -5.016 6.333 -23.520 1.00 84.88 101 LEU A C 1
ATOM 784 O O . LEU A 1 101 ? -4.438 7.256 -24.087 1.00 84.88 101 LEU A O 1
ATOM 788 N N . TYR A 1 102 ? -5.639 6.495 -22.349 1.00 82.06 102 TYR A N 1
ATOM 789 C CA . TYR A 1 102 ? -5.650 7.772 -21.635 1.00 82.06 102 TYR A CA 1
ATOM 790 C C . TYR A 1 102 ? -4.235 8.217 -21.240 1.00 82.06 102 TYR A C 1
ATOM 792 O O . TYR A 1 102 ? -3.836 9.345 -21.519 1.00 82.06 102 TYR A O 1
ATOM 800 N N . GLY A 1 103 ? -3.426 7.314 -20.677 1.00 78.44 103 GLY A N 1
ATOM 801 C CA . GLY A 1 103 ? -2.027 7.602 -20.351 1.00 78.44 103 GLY A CA 1
ATOM 802 C C . GLY A 1 103 ? -1.193 7.979 -21.583 1.00 78.44 103 GLY A C 1
ATOM 803 O O . GLY A 1 103 ? -0.303 8.824 -21.496 1.00 78.44 103 GLY A O 1
ATOM 804 N N . SER A 1 104 ? -1.531 7.446 -22.761 1.00 83.56 104 SER A N 1
ATOM 805 C CA . SER A 1 104 ? -0.876 7.794 -24.032 1.00 83.56 104 SER A CA 1
ATOM 806 C C . SER A 1 104 ? -1.068 9.258 -24.434 1.00 83.56 104 SER A C 1
ATOM 808 O O . SER A 1 104 ? -0.245 9.783 -25.179 1.00 83.56 104 SER A O 1
ATOM 810 N N . ILE A 1 105 ? -2.094 9.949 -23.925 1.00 84.62 105 ILE A N 1
ATOM 811 C CA . ILE A 1 105 ? -2.274 11.395 -24.143 1.00 84.62 105 ILE A CA 1
ATOM 812 C C . ILE A 1 105 ? -1.105 12.179 -23.527 1.00 84.62 105 ILE A C 1
ATOM 814 O O . ILE A 1 105 ? -0.668 13.182 -24.086 1.00 84.62 105 ILE A O 1
ATOM 818 N N . ILE A 1 106 ? -0.558 11.689 -22.411 1.00 79.62 106 ILE A N 1
ATOM 819 C CA . ILE A 1 106 ? 0.583 12.291 -21.711 1.00 79.62 106 ILE A CA 1
ATOM 820 C C . ILE A 1 106 ? 1.902 11.712 -22.242 1.00 79.62 106 ILE A C 1
ATOM 822 O O . ILE A 1 106 ? 2.828 12.451 -22.581 1.00 79.62 106 ILE A O 1
ATOM 826 N N . PHE A 1 107 ? 1.993 10.385 -22.359 1.00 81.56 107 PHE A N 1
ATOM 827 C CA . PHE A 1 107 ? 3.228 9.709 -22.761 1.00 81.56 107 PHE A CA 1
ATOM 828 C C . PHE A 1 107 ? 3.543 9.825 -24.253 1.00 81.56 107 PHE A C 1
ATOM 830 O O . PHE A 1 107 ? 4.720 9.814 -24.614 1.00 81.56 107 PHE A O 1
ATOM 837 N N . GLY A 1 108 ? 2.538 9.954 -25.119 1.00 86.19 108 GLY A N 1
ATOM 838 C CA . GLY A 1 108 ? 2.703 10.085 -26.567 1.00 86.19 108 GLY A CA 1
ATOM 839 C C . GLY A 1 108 ? 3.537 11.308 -26.956 1.00 86.19 108 GLY A C 1
ATOM 840 O O . GLY A 1 108 ? 4.567 11.137 -27.614 1.00 86.19 108 GLY A O 1
ATOM 841 N N . PRO A 1 109 ? 3.174 12.529 -26.513 1.00 90.12 109 PRO A N 1
ATOM 842 C CA . PRO A 1 109 ? 3.988 13.724 -26.728 1.00 90.12 109 PRO A CA 1
ATOM 843 C C . PRO A 1 109 ? 5.426 13.577 -26.217 1.00 90.12 109 PRO A C 1
ATOM 845 O O . PRO A 1 109 ? 6.364 13.953 -26.920 1.00 90.12 109 PRO A O 1
ATOM 848 N N . LEU A 1 110 ? 5.616 12.972 -25.037 1.00 85.69 110 LEU A N 1
ATOM 849 C CA . LEU A 1 110 ? 6.941 12.730 -24.460 1.00 85.69 110 LEU A CA 1
ATOM 850 C C . LEU A 1 110 ? 7.783 11.779 -25.327 1.00 85.69 110 LEU A C 1
ATOM 852 O O . LEU A 1 110 ? 8.929 12.094 -25.645 1.00 85.69 110 LEU A O 1
ATOM 856 N N . HIS A 1 111 ? 7.222 10.640 -25.746 1.00 89.12 111 HIS A N 1
ATOM 857 C CA . HIS A 1 111 ? 7.924 9.672 -26.595 1.00 89.12 111 HIS A CA 1
ATOM 858 C C . HIS A 1 111 ? 8.255 10.270 -27.960 1.00 89.12 111 HIS A C 1
ATOM 860 O O . HIS A 1 111 ? 9.357 10.059 -28.461 1.00 89.12 111 HIS A O 1
ATOM 866 N N . LEU A 1 112 ? 7.348 11.054 -28.552 1.00 90.75 112 LEU A N 1
ATOM 867 C CA . LEU A 1 112 ? 7.612 11.767 -29.802 1.00 90.75 112 LEU A CA 1
ATOM 868 C C . LEU A 1 112 ? 8.750 12.778 -29.639 1.00 90.75 112 LEU A C 1
ATOM 870 O O . LEU A 1 112 ? 9.678 12.778 -30.446 1.00 90.75 112 LEU A O 1
ATOM 874 N N . MET A 1 113 ? 8.719 13.595 -28.583 1.00 90.19 113 MET A N 1
ATOM 875 C CA . MET A 1 113 ? 9.775 14.566 -28.289 1.00 90.19 113 MET A CA 1
ATOM 876 C C . MET A 1 113 ? 11.134 13.875 -28.147 1.00 90.19 113 MET A C 1
ATOM 878 O O . MET A 1 113 ? 12.080 14.233 -28.846 1.00 90.19 113 MET A O 1
ATOM 882 N N . VAL A 1 114 ? 11.223 12.848 -27.297 1.00 86.56 114 VAL A N 1
ATOM 883 C CA . VAL A 1 114 ? 12.464 12.093 -27.074 1.00 86.56 114 VAL A CA 1
ATOM 884 C C . VAL A 1 114 ? 12.922 11.396 -28.359 1.00 86.56 114 VAL A C 1
ATOM 886 O O . VAL A 1 114 ? 14.103 11.454 -28.685 1.00 86.56 114 VAL A O 1
ATOM 889 N N . THR A 1 115 ? 12.005 10.818 -29.141 1.00 88.62 115 THR A N 1
ATOM 890 C CA . THR A 1 115 ? 12.314 10.195 -30.441 1.00 88.62 115 THR A CA 1
ATOM 891 C C . THR A 1 115 ? 12.975 11.182 -31.395 1.00 88.62 115 THR A C 1
ATOM 893 O O . THR A 1 115 ? 13.997 10.862 -31.997 1.00 88.62 115 THR A O 1
ATOM 896 N N . PHE A 1 116 ? 12.421 12.387 -31.531 1.00 87.75 116 PHE A N 1
ATOM 897 C CA . PHE A 1 116 ? 12.955 13.385 -32.453 1.00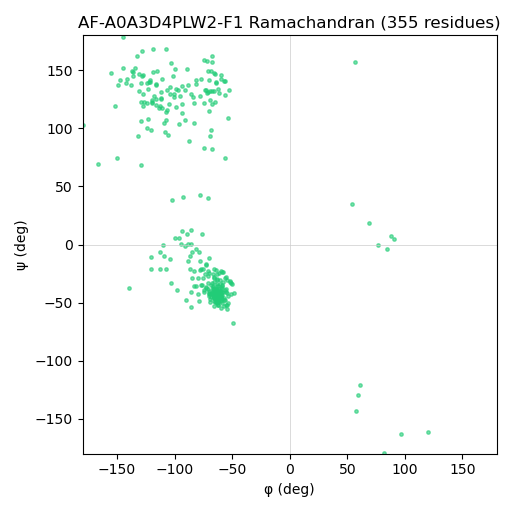 87.75 116 PHE A CA 1
ATOM 898 C C . PHE A 1 116 ? 14.266 14.002 -31.968 1.00 87.75 116 PHE A C 1
ATOM 900 O O . PHE A 1 116 ? 15.166 14.208 -32.780 1.00 87.75 116 PHE A O 1
ATOM 907 N N . VAL A 1 117 ? 14.407 14.242 -30.661 1.00 86.88 117 VAL A N 1
ATOM 908 C CA . VAL A 1 117 ? 15.673 14.699 -30.068 1.00 86.88 117 VAL A CA 1
ATOM 909 C C . VAL A 1 117 ? 16.770 13.655 -30.273 1.00 86.88 117 VAL A C 1
ATOM 911 O O . VAL A 1 117 ? 17.874 14.004 -30.690 1.00 86.88 117 VAL A O 1
ATOM 914 N N . LEU A 1 118 ? 16.468 12.375 -30.040 1.00 85.31 118 LEU A N 1
ATOM 915 C CA . LEU A 1 118 ? 17.421 11.289 -30.250 1.00 85.31 118 LEU A CA 1
ATOM 916 C C . LEU A 1 118 ? 17.776 11.121 -31.720 1.00 85.31 118 LEU A C 1
ATOM 918 O O . LEU A 1 118 ? 18.955 11.030 -32.031 1.00 85.31 118 LEU A O 1
ATOM 922 N N . GLU A 1 119 ? 16.802 11.124 -32.628 1.00 84.12 119 GLU A N 1
ATOM 923 C CA . GLU A 1 119 ? 17.062 11.027 -34.067 1.00 84.12 119 GLU A CA 1
ATOM 924 C C . GLU A 1 119 ? 17.934 12.194 -34.559 1.00 84.12 119 GLU A C 1
ATOM 926 O O . GLU A 1 119 ? 18.882 11.977 -35.312 1.00 84.12 119 GLU A O 1
ATOM 931 N N . PHE A 1 120 ? 17.688 13.417 -34.080 1.00 83.56 120 PHE A N 1
ATOM 932 C CA . PHE A 1 120 ? 18.548 14.562 -34.376 1.00 83.56 120 PHE A CA 1
ATOM 933 C C . PHE A 1 120 ? 19.974 14.357 -33.842 1.00 83.56 120 PHE A C 1
ATOM 935 O O . PHE A 1 120 ? 20.945 14.508 -34.586 1.00 83.56 120 PHE A O 1
ATOM 942 N N . ALA A 1 121 ? 20.116 13.956 -32.575 1.00 80.81 121 ALA A N 1
ATOM 943 C CA . ALA A 1 121 ? 21.417 13.697 -31.963 1.00 80.81 121 ALA A CA 1
ATOM 944 C C . ALA A 1 121 ? 22.184 12.586 -32.702 1.00 80.81 121 ALA A C 1
ATOM 946 O O . ALA A 1 121 ? 23.354 12.756 -33.026 1.00 80.81 121 ALA A O 1
ATOM 947 N N . ILE A 1 122 ? 21.516 11.480 -33.031 1.00 78.50 122 ILE A N 1
ATOM 948 C CA . ILE A 1 122 ? 22.026 10.350 -33.822 1.00 78.50 122 ILE A CA 1
ATOM 949 C C . ILE A 1 122 ? 22.596 10.835 -35.153 1.00 78.50 122 ILE A C 1
ATOM 951 O O . ILE A 1 122 ? 23.727 10.492 -35.499 1.00 78.50 122 ILE A O 1
ATOM 955 N N . GLN A 1 123 ? 21.838 11.648 -35.893 1.00 76.31 123 GLN A N 1
ATOM 956 C CA . GLN A 1 123 ? 22.278 12.173 -37.185 1.00 76.31 123 GLN A CA 1
ATOM 957 C C . GLN A 1 123 ? 23.533 13.038 -37.036 1.00 76.31 123 GLN A C 1
ATOM 959 O O . GLN A 1 123 ? 24.480 12.881 -37.808 1.00 76.31 123 GLN A O 1
ATOM 964 N N . VAL A 1 124 ? 23.585 13.895 -36.010 1.00 75.50 124 VAL A N 1
ATOM 965 C CA . VAL A 1 124 ? 24.750 14.742 -35.714 1.00 75.50 124 VAL A CA 1
ATOM 966 C C . VAL A 1 124 ? 25.965 13.899 -35.311 1.00 75.50 124 VAL A C 1
ATOM 968 O O . VAL A 1 124 ? 27.028 14.025 -35.920 1.00 75.50 124 VAL A O 1
ATOM 971 N N . PHE A 1 125 ? 25.825 13.003 -34.332 1.00 73.81 125 PHE A N 1
ATOM 972 C CA . PHE A 1 125 ? 26.930 12.201 -33.802 1.00 73.81 125 PHE A CA 1
ATOM 973 C C . PHE A 1 125 ? 27.482 11.208 -34.822 1.00 73.81 125 PHE A C 1
ATOM 975 O O . PHE A 1 125 ? 28.701 11.099 -34.959 1.00 73.81 125 PHE A O 1
ATOM 982 N N . TYR A 1 126 ? 26.626 10.512 -35.576 1.00 70.50 126 TYR A N 1
ATOM 983 C CA . TYR A 1 126 ? 27.103 9.597 -36.611 1.00 70.50 126 TYR A CA 1
ATOM 984 C C . TYR A 1 126 ? 27.695 10.340 -37.810 1.00 70.50 126 TYR A C 1
ATOM 986 O O . TYR A 1 126 ? 28.667 9.854 -38.384 1.00 70.50 126 TYR A O 1
ATOM 994 N N . SER A 1 127 ? 27.187 11.526 -38.160 1.00 68.19 127 SER A N 1
ATOM 995 C CA . SER A 1 127 ? 27.806 12.373 -39.188 1.00 68.19 127 SER A CA 1
ATOM 996 C C . SER A 1 127 ? 29.219 12.802 -38.780 1.00 68.19 127 SER A C 1
ATOM 998 O O . SER A 1 127 ? 30.176 12.591 -39.527 1.00 68.19 127 SER A O 1
ATOM 1000 N N . ILE A 1 128 ? 29.386 13.323 -37.559 1.00 69.81 128 ILE A N 1
ATOM 1001 C CA . ILE A 1 128 ? 30.694 13.730 -37.024 1.00 69.81 128 ILE A CA 1
ATOM 1002 C C . ILE A 1 128 ? 31.633 12.521 -36.902 1.00 69.81 128 ILE A C 1
ATOM 1004 O O . ILE A 1 128 ? 32.764 12.572 -37.380 1.00 69.81 128 ILE A O 1
ATOM 1008 N N . GLY A 1 129 ? 31.163 11.415 -36.321 1.00 66.06 129 GLY A N 1
ATOM 1009 C CA . GLY A 1 129 ? 31.960 10.206 -36.111 1.00 66.06 129 GLY A CA 1
ATOM 1010 C C . GLY A 1 129 ? 32.473 9.588 -37.413 1.00 66.06 129 GLY A C 1
ATOM 1011 O O . GLY A 1 129 ? 33.646 9.230 -37.499 1.00 66.06 129 GLY A O 1
ATOM 1012 N N . ARG A 1 130 ? 31.638 9.523 -38.458 1.00 64.25 130 ARG A N 1
ATOM 1013 C CA . ARG A 1 130 ? 32.066 9.049 -39.786 1.00 64.25 130 ARG A CA 1
ATOM 1014 C C . ARG A 1 130 ? 33.066 10.000 -40.432 1.00 64.25 130 ARG A C 1
ATOM 1016 O O . ARG A 1 130 ? 34.077 9.552 -40.958 1.00 64.25 130 ARG A O 1
ATOM 1023 N N . ASN A 1 131 ? 32.851 11.311 -40.328 1.00 64.12 131 ASN A N 1
ATOM 1024 C CA . ASN A 1 131 ? 33.788 12.299 -40.869 1.00 64.12 131 ASN A CA 1
ATOM 1025 C C . ASN A 1 131 ? 35.169 12.257 -40.192 1.00 64.12 131 ASN A C 1
ATOM 1027 O O . ASN A 1 131 ? 36.170 12.577 -40.836 1.00 64.12 131 ASN A O 1
ATOM 1031 N N . LEU A 1 132 ? 35.232 11.866 -38.916 1.00 63.97 132 LEU A N 1
ATOM 1032 C CA . LEU A 1 132 ? 36.477 11.743 -38.156 1.00 63.97 132 LEU A CA 1
ATOM 1033 C C . LEU A 1 132 ? 37.197 10.404 -38.384 1.00 63.97 132 LEU A C 1
ATOM 1035 O O . LEU A 1 132 ? 38.424 10.386 -38.408 1.00 63.97 132 LEU A O 1
ATOM 1039 N N . VAL A 1 133 ? 36.463 9.298 -38.565 1.00 61.62 133 VAL A N 1
ATOM 1040 C CA . VAL A 1 133 ? 37.044 7.942 -38.659 1.00 61.62 133 VAL A CA 1
ATOM 1041 C C . VAL A 1 133 ? 37.219 7.463 -40.107 1.00 61.62 133 VAL A C 1
ATOM 1043 O O . VAL A 1 133 ? 38.252 6.885 -40.440 1.00 61.62 133 VAL A O 1
ATOM 1046 N N . ASP A 1 134 ? 36.270 7.749 -41.002 1.00 55.28 134 ASP A N 1
ATOM 1047 C CA . ASP A 1 134 ? 36.239 7.189 -42.366 1.00 55.28 134 ASP A CA 1
ATOM 1048 C C . ASP A 1 134 ? 37.029 8.023 -43.389 1.00 55.28 134 ASP A C 1
ATOM 1050 O O . ASP A 1 134 ? 37.125 7.663 -44.565 1.00 55.28 134 ASP A O 1
ATOM 1054 N N . ARG A 1 135 ? 37.647 9.132 -42.959 1.00 53.81 135 ARG A N 1
ATOM 1055 C CA . ARG A 1 135 ? 38.483 9.976 -43.829 1.00 53.81 135 ARG A CA 1
ATOM 1056 C C . ARG A 1 135 ? 39.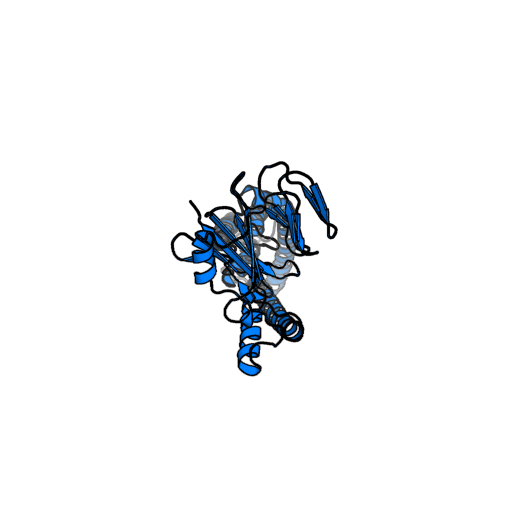804 9.302 -44.231 1.00 53.81 135 ARG A C 1
ATOM 1058 O O . ARG A 1 135 ? 40.461 9.808 -45.136 1.00 53.81 135 ARG A O 1
ATOM 1065 N N . ASN A 1 136 ? 40.176 8.182 -43.595 1.00 50.06 136 ASN A N 1
ATOM 1066 C CA . ASN A 1 136 ? 41.506 7.577 -43.733 1.00 50.06 136 ASN A CA 1
ATOM 1067 C C . ASN A 1 136 ? 41.547 6.130 -44.280 1.00 50.06 136 ASN A C 1
ATOM 1069 O O . ASN A 1 136 ? 42.626 5.676 -44.646 1.00 50.06 136 ASN A O 1
ATOM 1073 N N . GLU A 1 137 ? 40.429 5.396 -44.406 1.00 48.69 137 GLU A N 1
ATOM 1074 C CA . GLU A 1 137 ? 40.457 4.010 -44.923 1.00 48.69 137 GLU A CA 1
ATOM 1075 C C . GLU A 1 137 ? 39.543 3.773 -46.137 1.00 48.69 137 GLU A C 1
ATOM 1077 O O . GLU A 1 137 ? 38.326 3.940 -46.126 1.00 48.69 137 GLU A O 1
ATOM 1082 N N . ASN A 1 138 ? 40.171 3.330 -47.226 1.00 47.81 138 ASN A N 1
ATOM 1083 C CA . ASN A 1 138 ? 39.600 3.183 -48.559 1.00 47.81 138 ASN A CA 1
ATOM 1084 C C . ASN A 1 138 ? 39.039 1.767 -48.826 1.00 47.81 138 ASN A C 1
ATOM 1086 O O . ASN A 1 138 ? 39.264 1.213 -49.899 1.00 47.81 138 ASN A O 1
ATOM 1090 N N . THR A 1 139 ? 38.355 1.132 -47.865 1.00 44.34 139 THR A N 1
ATOM 1091 C CA . THR A 1 139 ? 37.885 -0.262 -48.027 1.00 44.34 139 THR A CA 1
ATOM 1092 C C . THR A 1 139 ? 36.386 -0.442 -47.771 1.00 44.34 139 THR A C 1
ATOM 1094 O O . THR A 1 139 ? 35.869 -0.157 -46.700 1.00 44.34 139 THR A O 1
ATOM 1097 N N . GLN A 1 140 ? 35.686 -0.971 -48.782 1.00 42.62 140 GLN A N 1
ATOM 1098 C CA . GLN A 1 140 ? 34.252 -1.306 -48.813 1.00 42.62 140 GLN A CA 1
ATOM 1099 C C . GLN A 1 140 ? 33.870 -2.524 -47.942 1.00 42.62 140 GLN A C 1
ATOM 1101 O O . GLN A 1 140 ? 33.075 -3.368 -48.356 1.00 42.62 140 GLN A O 1
ATOM 1106 N N . ARG A 1 141 ? 34.435 -2.679 -46.743 1.00 42.22 141 ARG A N 1
ATOM 1107 C CA . ARG A 1 141 ? 34.003 -3.737 -45.818 1.00 42.22 141 ARG A CA 1
ATOM 1108 C C . ARG A 1 141 ? 33.410 -3.124 -44.566 1.00 42.22 141 ARG A C 1
ATOM 1110 O O . ARG A 1 141 ? 33.914 -2.138 -44.050 1.00 42.22 141 ARG A O 1
ATOM 1117 N N . PHE A 1 142 ? 32.318 -3.745 -44.134 1.00 45.34 142 PHE A N 1
ATOM 1118 C CA . PHE A 1 142 ? 31.477 -3.437 -42.982 1.00 45.34 142 PHE A CA 1
ATOM 1119 C C . PHE A 1 142 ? 32.305 -3.409 -41.683 1.00 45.34 142 PHE A C 1
ATOM 1121 O O . PHE A 1 142 ? 32.290 -4.353 -40.900 1.00 45.34 142 PHE A O 1
ATOM 1128 N N . LYS A 1 143 ? 33.098 -2.360 -41.466 1.00 49.38 143 LYS A N 1
ATOM 1129 C CA . LYS A 1 143 ? 33.777 -2.138 -40.195 1.00 49.38 143 LYS A CA 1
ATOM 1130 C C . LYS A 1 143 ? 32.849 -1.282 -39.352 1.00 49.38 143 LYS A C 1
ATOM 1132 O O . LYS A 1 143 ? 32.666 -0.098 -39.619 1.00 49.38 143 LYS A O 1
ATOM 1137 N N . PHE A 1 144 ? 32.249 -1.896 -38.337 1.00 54.47 144 PHE A N 1
ATOM 1138 C CA . PHE A 1 144 ? 31.704 -1.140 -37.221 1.00 54.47 144 PHE A CA 1
ATOM 1139 C C . PHE A 1 144 ? 32.829 -0.245 -36.694 1.00 54.47 144 PHE A C 1
ATOM 1141 O O . PHE A 1 144 ? 33.806 -0.758 -36.145 1.00 54.47 144 PHE A O 1
ATOM 1148 N N . SER A 1 145 ? 32.750 1.072 -36.905 1.00 61.66 145 SER A N 1
ATOM 1149 C CA . SER A 1 145 ? 33.753 1.955 -36.318 1.00 61.66 145 SER A CA 1
ATOM 1150 C C . SER A 1 145 ? 33.666 1.799 -34.802 1.00 61.66 145 SER A C 1
ATOM 1152 O O . SER A 1 145 ? 32.570 1.835 -34.235 1.00 61.66 145 SER A O 1
ATOM 1154 N N . ALA A 1 146 ? 34.805 1.581 -34.140 1.00 64.25 146 ALA A N 1
ATOM 1155 C CA . ALA A 1 146 ? 34.852 1.367 -32.692 1.00 64.25 146 ALA A CA 1
ATOM 1156 C C . ALA A 1 146 ? 34.115 2.485 -31.929 1.00 64.25 146 ALA A C 1
ATOM 1158 O O . ALA A 1 146 ? 33.459 2.229 -30.927 1.00 64.25 146 ALA A O 1
ATOM 1159 N N . PHE A 1 147 ? 34.133 3.704 -32.476 1.00 65.12 147 PHE A N 1
ATOM 1160 C CA . PHE A 1 147 ? 33.374 4.853 -31.991 1.00 65.12 147 PHE A CA 1
ATOM 1161 C C . PHE A 1 147 ? 31.848 4.657 -32.036 1.00 65.12 147 PHE A C 1
ATOM 1163 O O . PHE A 1 147 ? 31.166 4.962 -31.063 1.00 65.12 147 PHE A O 1
ATOM 1170 N N . SER A 1 148 ? 31.301 4.120 -33.132 1.00 64.38 148 SER A N 1
ATOM 1171 C CA . SER A 1 148 ? 29.856 3.867 -33.250 1.00 64.38 148 SER A CA 1
ATOM 1172 C C . SER A 1 148 ? 29.394 2.787 -32.274 1.00 64.38 148 SER A C 1
ATOM 1174 O O . SER A 1 148 ? 28.333 2.921 -31.672 1.00 64.38 148 SER A O 1
ATOM 1176 N N . LEU A 1 149 ? 30.209 1.744 -32.075 1.00 68.94 149 LEU A N 1
ATOM 1177 C CA . LEU A 1 149 ? 29.939 0.714 -31.070 1.00 68.94 149 LEU A CA 1
ATOM 1178 C C . LEU A 1 149 ? 30.000 1.289 -29.654 1.00 68.94 149 LEU A C 1
ATOM 1180 O O . LEU A 1 149 ? 29.066 1.089 -28.886 1.00 68.94 149 LEU A O 1
ATOM 1184 N N . LEU A 1 150 ? 31.047 2.047 -29.318 1.00 72.12 150 LEU A N 1
ATOM 1185 C CA . LEU A 1 150 ? 31.180 2.689 -28.007 1.00 72.12 150 LEU A CA 1
ATOM 1186 C C . LEU A 1 150 ? 30.032 3.661 -27.720 1.00 72.12 150 LEU A C 1
ATOM 1188 O O . LEU A 1 150 ? 29.509 3.664 -26.611 1.00 72.12 150 LEU A O 1
ATOM 1192 N N . SER A 1 151 ? 29.603 4.445 -28.713 1.00 67.88 151 SER A N 1
ATOM 1193 C CA . SER A 1 151 ? 28.454 5.339 -28.569 1.00 67.88 151 SER A CA 1
ATOM 1194 C C . SER A 1 151 ? 27.165 4.550 -28.337 1.00 67.88 151 SER A C 1
ATOM 1196 O O . SER A 1 151 ? 26.439 4.850 -27.394 1.00 67.88 151 SER A O 1
ATOM 1198 N N . LEU A 1 152 ? 26.912 3.496 -29.122 1.00 70.75 152 LEU A N 1
ATOM 1199 C CA . LEU A 1 152 ? 25.740 2.637 -28.951 1.00 70.75 152 LEU A CA 1
ATOM 1200 C C . LEU A 1 152 ? 25.709 1.977 -27.562 1.00 70.75 152 LEU A C 1
ATOM 1202 O O . LEU A 1 152 ? 24.688 2.043 -26.881 1.00 70.75 152 LEU A O 1
ATOM 1206 N N . PHE A 1 153 ? 26.821 1.384 -27.121 1.00 75.75 153 PHE A N 1
ATOM 1207 C CA . PHE A 1 153 ? 26.926 0.781 -25.790 1.00 75.75 153 PHE A CA 1
ATOM 1208 C C . PHE A 1 153 ? 26.801 1.823 -24.676 1.00 75.75 153 PHE A C 1
ATOM 1210 O O . PHE A 1 153 ? 26.113 1.566 -23.693 1.00 75.75 153 PHE A O 1
ATOM 1217 N N . GLY A 1 154 ? 27.393 3.009 -24.840 1.00 75.75 154 GLY A N 1
ATOM 1218 C CA . GLY A 1 154 ? 27.252 4.115 -23.894 1.00 75.75 154 GLY A CA 1
ATOM 1219 C C . GLY A 1 154 ? 25.798 4.554 -23.729 1.00 75.75 154 GLY A C 1
ATOM 1220 O O . GLY A 1 154 ? 25.328 4.710 -22.605 1.00 75.75 154 GLY A O 1
ATOM 1221 N N . TRP A 1 155 ? 25.051 4.662 -24.831 1.00 72.12 155 TRP A N 1
ATOM 1222 C CA . TRP A 1 155 ? 23.620 4.952 -24.778 1.00 72.12 155 TRP A CA 1
ATOM 1223 C C . TRP A 1 155 ? 22.819 3.832 -24.116 1.00 72.12 155 TRP A C 1
ATOM 1225 O O . TRP A 1 155 ? 21.961 4.127 -23.293 1.00 72.12 155 TRP A O 1
ATOM 1235 N N . ILE A 1 156 ? 23.105 2.562 -24.422 1.00 73.50 156 ILE A N 1
ATOM 1236 C CA . ILE A 1 156 ? 22.435 1.420 -23.777 1.00 73.50 156 ILE A CA 1
ATOM 1237 C C . ILE A 1 156 ? 22.684 1.434 -22.262 1.00 73.50 156 ILE A C 1
ATOM 1239 O O . ILE A 1 156 ? 21.739 1.281 -21.492 1.00 73.50 156 ILE A O 1
ATOM 1243 N N . ILE A 1 157 ? 23.926 1.676 -21.829 1.00 77.19 157 ILE A N 1
ATOM 1244 C CA . ILE A 1 157 ? 24.283 1.785 -20.408 1.00 77.19 157 ILE A CA 1
ATOM 1245 C C . ILE A 1 157 ? 23.565 2.965 -19.757 1.00 77.19 157 ILE A C 1
ATOM 1247 O O . ILE A 1 157 ? 23.090 2.832 -18.639 1.00 77.19 157 ILE A O 1
ATOM 1251 N N . LEU A 1 158 ? 23.448 4.107 -20.433 1.00 74.00 158 LEU A N 1
ATOM 1252 C CA . LEU A 1 158 ? 22.774 5.282 -19.884 1.00 74.00 158 LEU A CA 1
ATOM 1253 C C . LEU A 1 158 ? 21.258 5.060 -19.767 1.00 74.00 158 LEU A C 1
ATOM 1255 O O . LEU A 1 158 ? 20.660 5.376 -18.741 1.00 74.00 158 LEU A O 1
ATOM 1259 N N . ILE A 1 159 ? 20.655 4.454 -20.791 1.00 71.88 159 ILE A N 1
ATOM 1260 C CA . ILE A 1 159 ? 19.225 4.138 -20.859 1.00 71.88 159 ILE A CA 1
ATOM 1261 C C . ILE A 1 159 ? 18.824 3.086 -19.819 1.00 71.88 159 ILE A C 1
ATOM 1263 O O . ILE A 1 159 ? 17.750 3.194 -19.238 1.00 71.88 159 ILE A O 1
ATOM 1267 N N . LEU A 1 160 ? 19.668 2.084 -19.570 1.00 70.06 160 LEU A N 1
ATOM 1268 C CA . LEU A 1 160 ? 19.409 1.054 -18.561 1.00 70.06 160 LEU A CA 1
ATOM 1269 C C . LEU A 1 160 ? 19.854 1.476 -17.159 1.00 70.06 160 LEU A C 1
ATOM 1271 O O . LEU A 1 160 ? 19.167 1.218 -16.175 1.00 70.06 160 LEU A O 1
ATOM 1275 N N . GLY A 1 161 ? 21.008 2.125 -17.064 1.00 68.50 161 GLY A N 1
ATOM 1276 C CA . GLY A 1 161 ? 21.675 2.447 -15.811 1.00 68.50 161 GLY A CA 1
ATOM 1277 C C . GLY A 1 161 ? 21.010 3.584 -15.047 1.00 68.50 161 GLY A C 1
ATOM 1278 O O . GLY A 1 161 ? 20.895 3.481 -13.830 1.00 68.50 161 GLY A O 1
ATOM 1279 N N . ILE A 1 162 ? 20.528 4.636 -15.724 1.00 71.25 162 ILE A N 1
ATOM 1280 C CA . ILE A 1 162 ? 19.872 5.761 -15.035 1.00 71.25 162 ILE A CA 1
ATOM 1281 C C . ILE A 1 162 ? 18.572 5.321 -14.348 1.00 71.25 162 ILE A C 1
ATOM 1283 O O . ILE A 1 162 ? 18.430 5.611 -13.163 1.00 71.25 162 ILE A O 1
ATOM 1287 N N . PRO A 1 163 ? 17.637 4.604 -15.002 1.00 67.06 163 PRO A N 1
ATOM 1288 C CA . PRO A 1 163 ? 16.414 4.165 -14.337 1.00 67.06 163 PRO A CA 1
ATOM 1289 C C . PRO A 1 163 ? 16.664 3.181 -13.197 1.00 67.06 163 PRO A C 1
ATOM 1291 O O . PRO A 1 163 ? 16.034 3.297 -12.149 1.00 67.06 163 PRO A O 1
ATOM 1294 N N . LEU A 1 164 ? 17.600 2.240 -13.373 1.00 71.19 164 LEU A N 1
ATOM 1295 C CA . LEU A 1 164 ? 17.967 1.298 -12.313 1.00 71.19 164 LEU A CA 1
ATOM 1296 C C . LEU A 1 164 ? 18.607 2.025 -11.126 1.00 71.19 164 LEU A C 1
ATOM 1298 O O . LEU A 1 164 ? 18.189 1.816 -9.992 1.00 71.19 164 LEU A O 1
ATOM 1302 N N . GLY A 1 165 ? 19.556 2.929 -11.385 1.00 71.44 165 GLY A N 1
ATOM 1303 C CA . GLY A 1 165 ? 20.197 3.737 -10.349 1.00 71.44 165 GLY A CA 1
ATOM 1304 C C . GLY A 1 165 ? 19.216 4.668 -9.634 1.00 71.44 165 GLY A C 1
ATOM 1305 O O . GLY A 1 165 ? 19.251 4.767 -8.411 1.00 71.44 165 GLY A O 1
ATOM 1306 N N . TYR A 1 166 ? 18.298 5.298 -10.373 1.00 69.94 166 TYR A N 1
ATOM 1307 C CA . TYR A 1 166 ? 17.241 6.128 -9.798 1.00 69.94 166 TYR A CA 1
ATOM 1308 C C . TYR A 1 166 ? 16.298 5.305 -8.917 1.00 69.94 166 TYR A C 1
ATOM 1310 O O . TYR A 1 166 ? 16.017 5.716 -7.798 1.00 69.94 166 TYR A O 1
ATOM 1318 N N . LYS A 1 167 ? 15.865 4.116 -9.363 1.00 71.69 167 LYS A N 1
ATOM 1319 C CA . LYS A 1 167 ? 15.037 3.217 -8.547 1.00 71.69 167 LYS A CA 1
ATOM 1320 C C . LYS A 1 167 ? 15.747 2.833 -7.252 1.00 71.69 167 LYS A C 1
ATOM 1322 O O . LYS A 1 167 ? 15.166 3.001 -6.188 1.00 71.69 167 LYS A O 1
ATOM 1327 N N . SER A 1 168 ? 17.001 2.383 -7.335 1.00 76.56 168 SER A N 1
ATOM 1328 C CA . SER A 1 168 ? 17.791 2.031 -6.151 1.00 76.56 168 SER A CA 1
ATOM 1329 C C . SER A 1 168 ? 17.959 3.213 -5.197 1.00 76.56 168 SER A C 1
ATOM 1331 O O . SER A 1 168 ? 17.906 3.029 -3.986 1.00 76.56 168 SER A O 1
ATOM 1333 N N . PHE A 1 169 ? 18.121 4.430 -5.723 1.00 75.69 169 PHE A N 1
ATOM 1334 C CA . PHE A 1 169 ? 18.161 5.640 -4.907 1.00 75.69 169 PHE A CA 1
ATOM 1335 C C . PHE A 1 169 ? 16.819 5.921 -4.214 1.00 75.69 169 PHE A C 1
ATOM 1337 O O . PHE A 1 169 ? 16.814 6.219 -3.022 1.00 75.69 169 PHE A O 1
ATOM 1344 N N . VAL A 1 170 ? 15.690 5.806 -4.922 1.00 72.75 170 VAL A N 1
ATOM 1345 C CA . VAL A 1 170 ? 14.357 6.018 -4.333 1.00 72.75 170 VAL A CA 1
ATOM 1346 C C . VAL A 1 170 ? 14.044 4.950 -3.285 1.00 72.75 170 VAL A C 1
ATOM 1348 O O . VAL A 1 170 ? 13.619 5.308 -2.196 1.00 72.75 170 VAL A O 1
ATOM 1351 N N . GLU A 1 171 ? 14.310 3.669 -3.558 1.00 77.88 171 GLU A N 1
ATOM 1352 C CA . GLU A 1 171 ? 14.141 2.576 -2.584 1.00 77.88 171 GLU A CA 1
ATOM 1353 C C . GLU A 1 171 ? 15.008 2.803 -1.338 1.00 77.88 171 GLU A C 1
ATOM 1355 O O . GLU A 1 171 ? 14.534 2.675 -0.212 1.00 77.88 171 GLU A O 1
ATOM 1360 N N . PHE A 1 172 ? 16.269 3.208 -1.516 1.00 80.50 172 PHE A N 1
ATOM 1361 C CA . PHE A 1 172 ? 17.143 3.561 -0.399 1.00 80.50 172 PHE A CA 1
ATOM 1362 C C . PHE A 1 172 ? 16.600 4.749 0.409 1.00 80.50 172 PHE A C 1
ATOM 1364 O O . PHE A 1 172 ? 16.604 4.717 1.639 1.00 80.50 172 PHE A O 1
ATOM 1371 N N . SER A 1 173 ? 16.117 5.792 -0.270 1.00 77.88 173 SER A N 1
ATOM 1372 C CA . SER A 1 173 ? 15.534 6.971 0.373 1.00 77.88 173 SER A CA 1
ATOM 1373 C C . SER A 1 173 ? 14.261 6.631 1.152 1.00 77.88 173 SER A C 1
ATOM 1375 O O . SER A 1 173 ? 14.118 7.071 2.289 1.00 77.88 173 SER A O 1
ATOM 1377 N N . GLU A 1 174 ? 13.359 5.841 0.568 1.00 80.50 174 GLU A N 1
ATOM 1378 C CA . GLU A 1 174 ? 12.120 5.370 1.202 1.00 80.50 174 GLU A CA 1
ATOM 1379 C C . GLU A 1 174 ? 12.412 4.495 2.421 1.00 80.50 174 GLU A C 1
ATOM 1381 O O . GLU A 1 174 ? 11.806 4.683 3.472 1.00 80.50 174 GLU A O 1
ATOM 1386 N N . ASN A 1 175 ? 13.402 3.604 2.333 1.00 86.00 175 ASN A N 1
ATOM 1387 C CA . ASN A 1 175 ? 13.807 2.769 3.462 1.00 86.00 175 ASN A CA 1
ATOM 1388 C C . ASN A 1 175 ? 14.34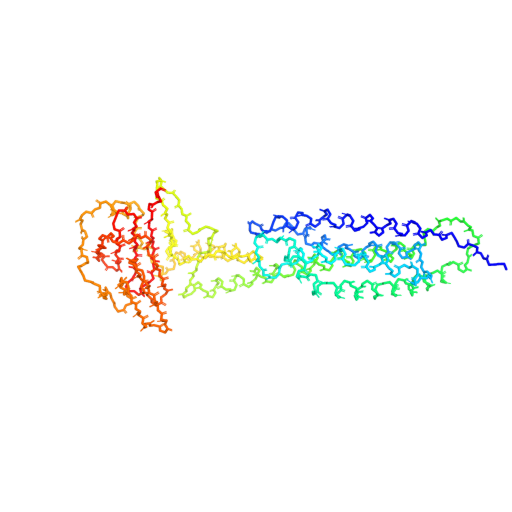6 3.595 4.637 1.00 86.00 175 ASN A C 1
ATOM 1390 O O . ASN A 1 175 ? 14.000 3.322 5.785 1.0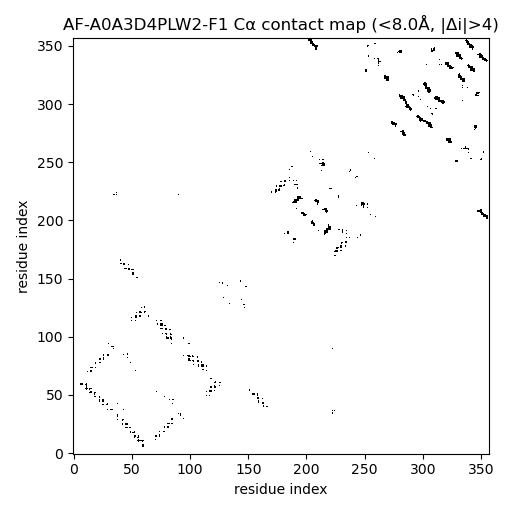0 86.00 175 ASN A O 1
ATOM 1394 N N . ASN A 1 176 ? 15.170 4.615 4.377 1.00 88.00 176 ASN A N 1
ATOM 1395 C CA . ASN A 1 176 ? 15.653 5.502 5.440 1.00 88.00 176 ASN A CA 1
ATOM 1396 C C . ASN A 1 176 ? 14.511 6.322 6.045 1.00 88.00 176 ASN A C 1
ATOM 1398 O O . ASN A 1 176 ? 14.409 6.429 7.266 1.00 88.00 176 ASN A O 1
ATOM 1402 N N . PHE A 1 177 ? 13.615 6.836 5.201 1.00 88.62 177 PHE A N 1
ATOM 1403 C CA . PHE A 1 177 ? 12.429 7.554 5.650 1.00 88.62 177 PHE A CA 1
ATOM 1404 C C . PHE A 1 177 ? 11.518 6.669 6.518 1.00 88.62 177 PHE A C 1
ATOM 1406 O O . PHE A 1 177 ? 11.040 7.115 7.559 1.00 88.62 177 PHE A O 1
ATOM 1413 N N . ALA A 1 178 ? 11.341 5.394 6.157 1.00 91.81 178 ALA A N 1
ATOM 1414 C CA . ALA A 1 178 ? 10.595 4.419 6.951 1.00 91.81 178 ALA A CA 1
ATOM 1415 C C . ALA A 1 178 ? 11.189 4.230 8.352 1.00 91.81 178 ALA A C 1
ATOM 1417 O O . ALA A 1 178 ? 10.442 4.230 9.331 1.00 91.81 178 ALA A O 1
ATOM 1418 N N . ILE A 1 179 ? 12.519 4.133 8.462 1.00 94.12 179 ILE A N 1
ATOM 1419 C CA . ILE A 1 179 ? 13.217 4.018 9.752 1.00 94.12 179 ILE A CA 1
ATOM 1420 C C . ILE A 1 179 ? 13.008 5.279 10.597 1.00 94.12 179 ILE A C 1
ATOM 1422 O O . ILE A 1 179 ? 12.627 5.179 11.761 1.00 94.12 179 ILE A O 1
ATOM 1426 N N . GLU A 1 180 ? 13.218 6.466 10.021 1.00 94.38 180 GLU A N 1
ATOM 1427 C CA . GLU A 1 180 ? 13.039 7.741 10.728 1.00 94.38 180 GLU A CA 1
ATOM 1428 C C . GLU A 1 180 ? 11.593 7.925 11.210 1.00 94.38 180 GLU A C 1
ATOM 1430 O O . GLU A 1 180 ? 11.350 8.339 12.350 1.00 94.38 180 GLU A O 1
ATOM 1435 N N . CYS A 1 181 ? 10.618 7.572 10.368 1.00 94.94 181 CYS A N 1
ATOM 1436 C CA . CYS A 1 181 ? 9.211 7.565 10.739 1.00 94.94 181 CYS A CA 1
ATOM 1437 C C . CYS A 1 181 ? 8.923 6.569 11.861 1.00 94.94 181 CYS A C 1
ATOM 1439 O O . CYS A 1 181 ? 8.225 6.935 12.805 1.00 94.94 181 CYS A O 1
ATOM 1441 N N . ALA A 1 182 ? 9.448 5.344 11.785 1.00 96.38 182 ALA A N 1
ATOM 1442 C CA . ALA A 1 182 ? 9.265 4.333 12.822 1.00 96.38 182 ALA A CA 1
ATOM 1443 C C . ALA A 1 182 ? 9.832 4.810 14.165 1.00 96.38 182 ALA A C 1
ATOM 1445 O O . ALA A 1 182 ? 9.117 4.785 15.163 1.00 96.38 182 ALA A O 1
ATOM 1446 N N . ASP A 1 183 ? 11.053 5.350 14.187 1.00 95.81 183 ASP A N 1
ATOM 1447 C CA . ASP A 1 183 ? 11.691 5.879 15.400 1.00 95.81 183 ASP A CA 1
ATOM 1448 C C . ASP A 1 183 ? 10.931 7.086 15.990 1.00 95.81 183 ASP A C 1
ATOM 1450 O O . ASP A 1 183 ? 10.848 7.258 17.211 1.00 95.81 183 ASP A O 1
ATOM 1454 N N . SER A 1 184 ? 10.357 7.935 15.133 1.00 95.56 184 SER A N 1
ATOM 1455 C CA . SER A 1 184 ? 9.522 9.068 15.548 1.00 95.56 184 SER A CA 1
ATOM 1456 C C . SER A 1 184 ? 8.187 8.602 16.141 1.00 95.56 184 SER A C 1
ATOM 1458 O O . SER A 1 184 ? 7.802 9.004 17.244 1.00 95.56 184 SER A O 1
ATOM 1460 N N . HIS A 1 185 ? 7.494 7.707 15.436 1.00 95.81 185 HIS A N 1
ATOM 1461 C CA . HIS A 1 185 ? 6.210 7.157 15.852 1.00 95.81 185 HIS A CA 1
ATOM 1462 C C . HIS A 1 185 ? 6.329 6.273 17.091 1.00 95.81 185 HIS A C 1
ATOM 1464 O O . HIS A 1 185 ? 5.441 6.323 17.937 1.00 95.81 185 HIS A O 1
ATOM 1470 N N . TRP A 1 186 ? 7.436 5.551 17.270 1.00 96.12 186 TRP A N 1
ATOM 1471 C CA . TRP A 1 186 ? 7.689 4.699 18.435 1.00 96.12 186 TRP A CA 1
ATOM 1472 C C . TRP A 1 186 ? 7.466 5.407 19.770 1.00 96.12 186 TRP A C 1
ATOM 1474 O O . TRP A 1 186 ? 6.975 4.808 20.722 1.00 96.12 186 TRP A O 1
ATOM 1484 N N . LYS A 1 187 ? 7.757 6.707 19.839 1.00 91.94 187 LYS A N 1
ATOM 1485 C CA . LYS A 1 187 ? 7.639 7.490 21.074 1.00 91.94 187 LYS A CA 1
ATOM 1486 C C . LYS A 1 187 ? 6.200 7.832 21.456 1.00 91.94 187 LYS A C 1
ATOM 1488 O O . LYS A 1 187 ? 5.964 8.199 22.601 1.00 91.94 187 LYS A O 1
ATOM 1493 N N . THR A 1 188 ? 5.263 7.797 20.507 1.00 90.38 188 THR A N 1
ATOM 1494 C CA . THR A 1 188 ? 3.925 8.384 20.706 1.00 90.38 188 THR A CA 1
ATOM 1495 C C . THR A 1 188 ? 2.770 7.568 20.132 1.00 90.38 188 THR A C 1
ATOM 1497 O O . THR A 1 188 ? 1.696 7.571 20.723 1.00 90.38 188 THR A O 1
ATOM 1500 N N . LYS A 1 189 ? 2.952 6.926 18.974 1.00 91.50 189 LYS A N 1
ATOM 1501 C CA . LYS A 1 189 ? 1.898 6.248 18.207 1.00 91.50 189 LYS A CA 1
ATOM 1502 C C . LYS A 1 189 ? 2.476 5.332 17.118 1.00 91.50 189 LYS A C 1
ATOM 1504 O O . LYS A 1 189 ? 2.391 5.639 15.931 1.00 91.50 189 LYS A O 1
ATOM 1509 N N . ALA A 1 190 ? 3.108 4.228 17.509 1.00 95.25 190 ALA A N 1
ATOM 1510 C CA . ALA A 1 190 ? 3.543 3.211 16.552 1.00 95.25 190 ALA A CA 1
ATOM 1511 C C . ALA A 1 190 ? 2.354 2.482 15.897 1.00 95.25 190 ALA A C 1
ATOM 1513 O O . ALA A 1 190 ? 1.258 2.424 16.456 1.00 95.25 190 ALA A O 1
ATOM 1514 N N . TYR A 1 191 ? 2.604 1.911 14.717 1.00 94.94 191 TYR A N 1
ATOM 1515 C CA . TYR A 1 191 ? 1.614 1.206 13.900 1.00 94.94 191 TYR A CA 1
ATOM 1516 C C . TYR A 1 191 ? 2.182 -0.127 13.419 1.00 94.94 191 TYR A C 1
ATOM 1518 O O . TYR A 1 191 ? 3.402 -0.281 13.370 1.00 94.94 191 TYR A O 1
ATOM 1526 N N . ILE A 1 192 ? 1.305 -1.031 12.989 1.00 94.88 192 ILE A N 1
ATOM 1527 C CA . ILE A 1 192 ? 1.658 -2.245 12.244 1.00 94.88 192 ILE A CA 1
ATOM 1528 C C . ILE A 1 192 ? 0.957 -2.203 10.886 1.00 94.88 192 ILE A C 1
ATOM 1530 O O . ILE A 1 192 ? -0.266 -2.077 10.817 1.00 94.88 192 ILE A O 1
ATOM 1534 N N . TYR A 1 193 ? 1.713 -2.286 9.791 1.00 92.50 193 TYR A N 1
ATOM 1535 C CA . TYR A 1 193 ? 1.138 -2.355 8.446 1.00 92.50 193 TYR A CA 1
ATOM 1536 C C . TYR A 1 193 ? 0.799 -3.800 8.067 1.00 92.50 193 TYR A C 1
ATOM 1538 O O . TYR A 1 193 ? 1.657 -4.669 8.177 1.00 92.50 193 TYR A O 1
ATOM 1546 N N . LEU A 1 194 ? -0.422 -4.056 7.594 1.00 85.44 194 LEU A N 1
ATOM 1547 C CA . LEU A 1 194 ? -0.893 -5.401 7.232 1.00 85.44 194 LEU A CA 1
ATOM 1548 C C . LEU A 1 194 ? -1.324 -5.481 5.761 1.00 85.44 194 LEU A C 1
ATOM 1550 O O . LEU A 1 194 ? -1.949 -4.551 5.241 1.00 85.44 194 LEU A O 1
ATOM 1554 N N . ASP A 1 195 ? -1.017 -6.609 5.111 1.00 75.88 195 ASP A N 1
ATOM 1555 C CA . ASP A 1 195 ? -1.377 -6.899 3.712 1.00 75.88 195 ASP A CA 1
ATOM 1556 C C . ASP A 1 195 ? -2.887 -7.143 3.533 1.00 75.88 195 ASP A C 1
ATOM 1558 O O . ASP A 1 195 ? -3.491 -6.687 2.560 1.00 75.88 195 ASP A O 1
ATOM 1562 N N . SER A 1 196 ? -3.497 -7.855 4.485 1.00 69.12 196 SER A N 1
ATOM 1563 C CA . SER A 1 196 ? -4.938 -8.088 4.595 1.00 69.12 196 SER A CA 1
ATOM 1564 C C . SER A 1 196 ? -5.402 -7.614 5.964 1.00 69.12 196 SER A C 1
ATOM 1566 O O . SER A 1 196 ? -4.731 -7.845 6.964 1.00 69.12 196 SER A O 1
ATOM 1568 N N . GLN A 1 197 ? -6.558 -6.958 6.008 1.00 67.31 197 GLN A N 1
ATOM 1569 C CA . GLN A 1 197 ? -7.203 -6.585 7.267 1.00 67.31 197 GLN A CA 1
ATOM 1570 C C . GLN A 1 197 ? -8.060 -7.713 7.849 1.00 67.31 197 GLN A C 1
ATOM 1572 O O . GLN A 1 197 ? -8.578 -7.549 8.948 1.00 67.31 197 GLN A O 1
ATOM 1577 N N . PHE A 1 198 ? -8.228 -8.820 7.117 1.00 78.81 198 PHE A N 1
ATOM 1578 C CA . PHE A 1 198 ? -9.135 -9.900 7.480 1.00 78.81 198 PHE A CA 1
ATOM 1579 C C . PHE A 1 198 ? -8.404 -11.226 7.664 1.00 78.81 198 PHE A C 1
ATOM 1581 O O . PHE A 1 198 ? -7.772 -11.710 6.720 1.00 78.81 198 PHE A O 1
ATOM 1588 N N . ASP A 1 199 ? -8.584 -11.823 8.839 1.00 84.50 199 ASP A N 1
ATOM 1589 C CA . ASP A 1 199 ? -8.273 -13.224 9.118 1.00 84.50 199 ASP A CA 1
ATOM 1590 C C . ASP A 1 199 ? -9.550 -14.065 9.050 1.00 84.50 199 ASP A C 1
ATOM 1592 O O . ASP A 1 199 ? -10.639 -13.580 9.356 1.00 84.50 199 ASP A O 1
ATOM 1596 N N . GLN A 1 200 ? -9.430 -15.345 8.690 1.00 85.56 200 GLN A N 1
ATOM 1597 C CA . GLN A 1 200 ? -10.549 -16.292 8.715 1.00 85.56 200 GLN A CA 1
ATOM 1598 C C . GLN A 1 200 ? -10.346 -17.354 9.796 1.00 85.56 200 GLN A C 1
ATOM 1600 O O . GLN A 1 200 ? -9.331 -18.048 9.816 1.00 85.56 200 GLN A O 1
ATOM 1605 N N . ILE A 1 201 ? -11.338 -17.510 10.676 1.00 84.00 201 ILE A N 1
ATOM 1606 C CA . ILE A 1 201 ? -11.395 -18.581 11.677 1.00 84.00 201 ILE A CA 1
ATOM 1607 C C . ILE A 1 201 ? -12.765 -19.252 11.574 1.00 84.00 201 ILE A C 1
ATOM 1609 O O . ILE A 1 201 ? -13.779 -18.692 11.994 1.00 84.00 201 ILE A O 1
ATOM 1613 N N . GLY A 1 202 ? -12.791 -20.466 11.019 1.00 85.44 202 GLY A N 1
ATOM 1614 C CA . GLY A 1 202 ? -14.043 -21.143 10.674 1.00 85.44 202 GLY A CA 1
ATOM 1615 C C . GLY A 1 202 ? -14.846 -20.313 9.671 1.00 85.44 202 GLY A C 1
ATOM 1616 O O . GLY A 1 202 ? -14.286 -19.831 8.691 1.00 85.44 202 GLY A O 1
ATOM 1617 N N . ASP A 1 203 ? -16.126 -20.090 9.967 1.00 87.75 203 ASP A N 1
ATOM 1618 C CA . ASP A 1 203 ? -17.044 -19.306 9.123 1.00 87.75 203 ASP A CA 1
ATOM 1619 C C . ASP A 1 203 ? -17.037 -17.801 9.467 1.00 87.75 203 ASP A C 1
ATOM 1621 O O . ASP A 1 203 ? -17.880 -17.026 9.014 1.00 87.75 203 ASP A O 1
ATOM 1625 N N . CYS A 1 204 ? -16.099 -17.373 10.318 1.00 88.50 204 CYS A N 1
ATOM 1626 C CA . CYS A 1 204 ? -15.979 -15.992 10.763 1.00 88.50 204 CYS A CA 1
ATOM 1627 C C . CYS A 1 204 ? -14.781 -15.310 10.100 1.00 88.50 204 CYS A C 1
ATOM 1629 O O . CYS A 1 204 ? -13.662 -15.824 10.116 1.00 88.50 204 CYS A O 1
ATOM 1631 N N . SER A 1 205 ? -15.012 -14.106 9.592 1.00 91.00 205 SER A N 1
ATOM 1632 C CA . SER A 1 205 ? -13.977 -13.165 9.190 1.00 91.00 205 SER A CA 1
ATOM 1633 C C . SER A 1 205 ? -13.732 -12.168 10.312 1.00 91.00 205 SER A C 1
ATOM 1635 O O . SER A 1 205 ? -14.668 -11.603 10.872 1.00 91.00 205 SER A O 1
ATOM 1637 N N . ILE A 1 206 ? -12.471 -11.938 10.640 1.00 90.81 206 ILE A N 1
ATOM 1638 C CA . ILE A 1 206 ? -12.050 -11.105 11.760 1.00 90.81 206 ILE A CA 1
ATOM 1639 C C . ILE A 1 206 ? -11.262 -9.933 11.219 1.00 90.81 206 ILE A C 1
ATOM 1641 O O . ILE A 1 206 ? -10.298 -10.127 10.489 1.00 90.81 206 ILE A O 1
ATOM 1645 N N . HIS A 1 207 ? -11.650 -8.728 11.610 1.00 91.38 207 HIS A N 1
ATOM 1646 C CA . HIS A 1 207 ? -10.951 -7.506 11.265 1.00 91.38 207 HIS A CA 1
ATOM 1647 C C . HIS A 1 207 ? -10.324 -6.875 12.503 1.00 91.38 207 HIS A C 1
ATOM 1649 O O . HIS A 1 207 ? -11.030 -6.487 13.436 1.00 91.38 207 HIS A O 1
ATOM 1655 N N . TYR A 1 208 ? -9.001 -6.743 12.483 1.00 91.25 208 TYR A N 1
ATOM 1656 C CA . TYR A 1 208 ? -8.217 -6.138 13.554 1.00 91.25 208 TYR A CA 1
ATOM 1657 C C . TYR A 1 208 ? -7.979 -4.649 13.294 1.00 91.25 208 TYR A C 1
ATOM 1659 O O . TYR A 1 208 ? -7.376 -4.264 12.292 1.00 91.25 208 TYR A O 1
ATOM 1667 N N . GLY A 1 209 ? -8.427 -3.804 14.224 1.00 92.06 209 GLY A N 1
ATOM 1668 C CA . GLY A 1 209 ? -7.998 -2.406 14.287 1.00 92.06 209 GLY A CA 1
ATOM 1669 C C . GLY A 1 209 ? -6.661 -2.244 15.015 1.00 92.06 209 GLY A C 1
ATOM 1670 O O . GLY A 1 209 ? -5.952 -1.266 14.786 1.00 92.06 209 GLY A O 1
ATOM 1671 N N . PHE A 1 210 ? -6.305 -3.212 15.862 1.00 94.06 210 PHE A N 1
ATOM 1672 C CA . PHE A 1 210 ? -5.037 -3.283 16.579 1.00 94.06 210 PHE A CA 1
ATOM 1673 C C . PHE A 1 210 ? -4.480 -4.700 16.529 1.00 94.06 210 PHE A C 1
ATOM 1675 O O . PHE A 1 210 ? -5.229 -5.674 16.596 1.00 94.06 210 PHE A O 1
ATOM 1682 N N . ASP A 1 211 ? -3.160 -4.794 16.451 1.00 93.12 211 ASP A N 1
ATOM 1683 C CA . ASP A 1 211 ? -2.445 -6.054 16.369 1.00 93.12 211 ASP A CA 1
ATOM 1684 C C . ASP A 1 211 ? -2.559 -6.809 17.709 1.00 93.12 211 ASP A C 1
ATOM 1686 O O . ASP A 1 211 ? -2.208 -6.246 18.751 1.00 93.12 211 ASP A O 1
ATOM 1690 N N . PRO A 1 212 ? -3.052 -8.061 17.732 1.00 91.00 212 PRO A N 1
ATOM 1691 C CA . PRO A 1 212 ? -3.287 -8.790 18.978 1.00 91.00 212 PRO A CA 1
ATOM 1692 C C . PRO A 1 212 ? -1.992 -9.128 19.732 1.00 91.00 212 PRO A C 1
ATOM 1694 O O . PRO A 1 212 ? -2.008 -9.275 20.957 1.00 91.00 212 PRO A O 1
ATOM 1697 N N . GLU A 1 213 ? -0.857 -9.232 19.036 1.00 91.81 213 GLU A N 1
ATOM 1698 C CA . GLU A 1 213 ? 0.422 -9.584 19.655 1.00 91.81 213 GLU A CA 1
ATOM 1699 C C . GLU A 1 213 ? 1.104 -8.391 20.322 1.00 91.81 213 GLU A C 1
ATOM 1701 O O . GLU A 1 213 ? 1.730 -8.547 21.373 1.00 91.81 213 GLU A O 1
ATOM 1706 N N . THR A 1 214 ? 0.988 -7.200 19.744 1.00 94.00 214 THR A N 1
ATOM 1707 C CA . THR A 1 214 ? 1.713 -6.003 20.190 1.00 94.00 214 THR A CA 1
ATOM 1708 C C . THR A 1 214 ? 0.809 -4.935 20.782 1.00 94.00 214 THR A C 1
ATOM 1710 O O . THR A 1 214 ? 1.290 -4.106 21.551 1.00 94.00 214 THR A O 1
ATOM 1713 N N . GLY A 1 215 ? -0.487 -4.946 20.470 1.00 93.88 215 GLY A N 1
ATOM 1714 C CA . GLY A 1 215 ? -1.467 -3.928 20.844 1.00 93.88 215 GLY A CA 1
ATOM 1715 C C . GLY A 1 215 ? -1.282 -2.574 20.162 1.00 93.88 215 GLY A C 1
ATOM 1716 O O . GLY A 1 215 ? -1.778 -1.562 20.664 1.00 93.88 215 GLY A O 1
ATOM 1717 N N . LEU A 1 216 ? -0.542 -2.544 19.053 1.00 95.38 216 LEU A N 1
ATOM 1718 C CA . LEU A 1 216 ? -0.327 -1.361 18.224 1.00 95.38 216 LEU A CA 1
ATOM 1719 C C . LEU A 1 216 ? -1.410 -1.248 17.146 1.00 95.38 216 LEU A C 1
ATOM 1721 O O . LEU A 1 216 ? -1.962 -2.248 16.702 1.00 95.38 216 LEU A O 1
ATOM 1725 N N . GLU A 1 217 ? -1.728 -0.025 16.722 1.00 93.88 217 GLU A N 1
ATOM 1726 C CA . GLU A 1 217 ? -2.799 0.214 15.748 1.00 93.88 217 GLU A CA 1
ATOM 1727 C C . GLU A 1 217 ? -2.412 -0.318 14.357 1.00 93.88 217 GLU A C 1
ATOM 1729 O O . GLU A 1 217 ? -1.325 -0.038 13.841 1.00 93.88 217 GLU A O 1
ATOM 1734 N N . CYS A 1 218 ? -3.320 -1.057 13.724 1.00 93.12 218 CYS A N 1
ATOM 1735 C CA . CYS A 1 218 ? -3.117 -1.606 12.392 1.00 93.12 218 CYS A CA 1
ATOM 1736 C C . CYS A 1 218 ? -3.401 -0.557 11.312 1.00 93.12 218 CYS A C 1
ATOM 1738 O O . CYS A 1 218 ? -4.394 0.177 11.354 1.00 93.12 218 CYS A O 1
ATOM 1740 N N . LYS A 1 219 ? -2.557 -0.515 10.281 1.00 90.19 219 LYS A N 1
ATOM 1741 C CA . LYS A 1 219 ? -2.788 0.278 9.070 1.00 90.19 219 LYS A CA 1
ATOM 1742 C C . LYS A 1 219 ? -2.812 -0.623 7.840 1.00 90.19 219 LYS A C 1
ATOM 1744 O O . LYS A 1 219 ? -1.996 -1.535 7.731 1.00 90.19 219 LYS A O 1
ATOM 1749 N N . PRO A 1 220 ? -3.725 -0.371 6.887 1.00 83.50 220 PRO A N 1
ATOM 1750 C CA . PRO A 1 220 ? -3.709 -1.099 5.634 1.00 83.50 220 PRO A CA 1
ATOM 1751 C C . PRO A 1 220 ? -2.436 -0.745 4.879 1.00 83.50 220 PRO A C 1
ATOM 1753 O O . PRO A 1 220 ? -2.098 0.435 4.712 1.00 83.50 220 PRO A O 1
ATOM 1756 N N . ARG A 1 221 ? -1.750 -1.772 4.395 1.00 81.62 221 ARG A N 1
ATOM 1757 C CA . ARG A 1 221 ? -0.621 -1.588 3.508 1.00 81.62 221 ARG A CA 1
ATOM 1758 C C . ARG A 1 221 ? -1.070 -0.940 2.201 1.00 81.62 221 ARG A C 1
ATOM 1760 O O . ARG A 1 221 ? -2.116 -1.269 1.640 1.00 81.62 221 ARG A O 1
ATOM 1767 N N . ARG A 1 222 ? -0.271 0.003 1.704 1.00 71.06 222 ARG A N 1
ATOM 1768 C CA . ARG A 1 222 ? -0.470 0.621 0.388 1.00 71.06 222 ARG A CA 1
ATOM 1769 C C . ARG A 1 222 ? 0.595 0.111 -0.573 1.00 71.06 222 ARG A C 1
ATOM 1771 O O . ARG A 1 222 ? 1.555 -0.528 -0.161 1.00 71.06 222 ARG A O 1
ATOM 1778 N N . ALA A 1 223 ? 0.416 0.378 -1.864 1.00 66.19 223 ALA A N 1
ATOM 1779 C CA . ALA A 1 223 ? 1.482 0.180 -2.839 1.00 66.19 223 ALA A CA 1
ATOM 1780 C C . ALA A 1 223 ? 2.601 1.193 -2.552 1.00 66.19 223 ALA A C 1
ATOM 1782 O O . ALA A 1 223 ? 2.633 2.278 -3.129 1.00 66.19 223 ALA A O 1
ATOM 1783 N N . ASP A 1 224 ? 3.455 0.851 -1.596 1.00 68.62 224 ASP A N 1
ATOM 1784 C CA . ASP A 1 224 ? 4.646 1.585 -1.217 1.00 68.62 224 ASP A CA 1
ATOM 1785 C C . ASP A 1 224 ? 5.892 0.889 -1.776 1.00 68.62 224 ASP A C 1
ATOM 1787 O O . ASP A 1 224 ? 5.878 -0.297 -2.112 1.00 68.62 224 ASP A O 1
ATOM 1791 N N . LEU A 1 225 ? 6.979 1.641 -1.946 1.00 73.00 225 LEU A N 1
ATOM 1792 C CA . LEU A 1 225 ? 8.247 1.127 -2.476 1.00 73.00 225 LEU A CA 1
ATOM 1793 C C . LEU A 1 225 ? 9.035 0.354 -1.397 1.00 73.00 225 LEU A C 1
ATOM 1795 O O . LEU A 1 225 ? 10.242 0.524 -1.277 1.00 73.00 225 LEU A O 1
ATOM 1799 N N . GLY A 1 226 ? 8.348 -0.474 -0.601 1.00 79.44 226 GLY A N 1
ATOM 1800 C CA . GLY A 1 226 ? 8.925 -1.225 0.520 1.00 79.44 226 GLY A CA 1
ATOM 1801 C C . GLY A 1 226 ? 8.873 -0.503 1.871 1.00 79.44 226 GLY A C 1
ATOM 1802 O O . GLY A 1 226 ? 9.374 -1.040 2.857 1.00 79.44 226 GLY A O 1
ATOM 1803 N N . PHE A 1 227 ? 8.239 0.675 1.942 1.00 87.50 227 PHE A N 1
ATOM 1804 C CA . PHE A 1 227 ? 8.118 1.460 3.175 1.00 87.50 227 PHE A CA 1
ATOM 1805 C C . PHE A 1 227 ? 7.510 0.639 4.318 1.00 87.50 227 PHE A C 1
ATOM 1807 O O . PHE A 1 227 ? 8.100 0.579 5.392 1.00 87.50 227 PHE A O 1
ATOM 1814 N N . ALA A 1 228 ? 6.358 -0.012 4.100 1.00 90.56 228 ALA A N 1
ATOM 1815 C CA . ALA A 1 228 ? 5.673 -0.768 5.148 1.00 90.56 228 ALA A CA 1
ATOM 1816 C C . ALA A 1 228 ? 6.513 -1.937 5.682 1.00 90.56 228 ALA A C 1
ATOM 1818 O O . ALA A 1 228 ? 6.542 -2.145 6.894 1.00 90.56 228 ALA A O 1
ATOM 1819 N N . ASP A 1 229 ? 7.229 -2.655 4.805 1.00 90.19 229 ASP A N 1
ATOM 1820 C CA . ASP A 1 229 ? 8.108 -3.759 5.215 1.00 90.19 229 ASP A CA 1
ATOM 1821 C C . ASP A 1 229 ? 9.223 -3.238 6.117 1.00 90.19 229 ASP A C 1
ATOM 1823 O O . ASP A 1 229 ? 9.400 -3.725 7.234 1.00 90.19 229 ASP A O 1
ATOM 1827 N N . ARG A 1 230 ? 9.943 -2.202 5.663 1.00 93.50 230 ARG A N 1
ATOM 1828 C CA . ARG A 1 230 ? 11.069 -1.664 6.430 1.00 93.50 230 ARG A CA 1
ATOM 1829 C C . ARG A 1 230 ? 10.613 -0.982 7.719 1.00 93.50 230 ARG A C 1
ATOM 1831 O O . ARG A 1 230 ? 11.303 -1.068 8.733 1.00 93.50 230 ARG A O 1
ATOM 1838 N N . TYR A 1 231 ? 9.450 -0.333 7.699 1.00 95.94 231 TYR A N 1
ATOM 1839 C CA . TYR A 1 231 ? 8.831 0.251 8.884 1.00 95.94 231 TYR A CA 1
ATOM 1840 C C . TYR A 1 231 ? 8.496 -0.831 9.916 1.00 95.94 231 TYR A C 1
ATOM 1842 O O . TYR A 1 231 ? 8.910 -0.715 11.066 1.00 95.94 231 TYR A O 1
ATOM 1850 N N . ASN A 1 232 ? 7.788 -1.893 9.518 1.00 95.69 232 ASN A N 1
ATOM 1851 C CA . ASN A 1 232 ? 7.428 -2.992 10.416 1.00 95.69 232 ASN A CA 1
ATOM 1852 C C . ASN A 1 232 ? 8.667 -3.715 10.957 1.00 95.69 232 ASN A C 1
ATOM 1854 O O . ASN A 1 232 ? 8.724 -4.005 12.148 1.00 95.69 232 ASN A O 1
ATOM 1858 N N . GLU A 1 233 ? 9.678 -3.959 10.116 1.00 96.31 233 GLU A N 1
ATOM 1859 C CA . GLU A 1 233 ? 10.957 -4.535 10.545 1.00 96.31 233 GLU A CA 1
ATOM 1860 C C . GLU A 1 233 ? 11.601 -3.668 11.630 1.00 96.31 233 GLU A C 1
ATOM 1862 O O . GLU A 1 233 ? 11.974 -4.171 12.689 1.00 96.31 233 GLU A O 1
ATOM 1867 N N . ARG A 1 234 ? 11.637 -2.345 11.428 1.00 97.06 234 ARG A N 1
ATOM 1868 C CA . ARG A 1 234 ? 12.154 -1.420 12.435 1.00 97.06 234 ARG A CA 1
ATOM 1869 C C . ARG A 1 234 ? 11.318 -1.417 13.720 1.00 97.06 234 ARG A C 1
ATOM 1871 O O . ARG A 1 234 ? 11.889 -1.358 14.803 1.00 97.06 234 ARG A O 1
ATOM 1878 N N . ILE A 1 235 ? 9.991 -1.487 13.635 1.00 97.75 235 ILE A N 1
ATOM 1879 C CA . ILE A 1 235 ? 9.130 -1.607 14.823 1.00 97.75 235 ILE A CA 1
ATOM 1880 C C . ILE A 1 235 ? 9.428 -2.903 15.586 1.00 97.75 235 ILE A C 1
ATOM 1882 O O . ILE A 1 235 ? 9.551 -2.860 16.807 1.00 97.75 235 ILE A O 1
ATOM 1886 N N . ASN A 1 236 ? 9.628 -4.024 14.893 1.00 96.94 236 ASN A N 1
ATOM 1887 C CA . ASN A 1 236 ? 9.994 -5.291 15.524 1.00 96.94 236 ASN A CA 1
ATOM 1888 C C . ASN A 1 236 ? 11.367 -5.214 16.208 1.00 96.94 236 ASN A C 1
ATOM 1890 O O . ASN A 1 236 ? 11.481 -5.618 17.361 1.00 96.94 236 ASN A O 1
ATOM 1894 N N . GLU A 1 237 ? 12.374 -4.604 15.567 1.00 97.50 237 GLU A N 1
ATOM 1895 C CA . GLU A 1 237 ? 13.680 -4.334 16.195 1.00 97.50 237 GLU A CA 1
ATOM 1896 C C . GLU A 1 237 ? 13.526 -3.523 17.502 1.00 97.50 237 GLU A C 1
ATOM 1898 O O . GLU A 1 237 ? 14.209 -3.778 18.497 1.00 97.50 237 GLU A O 1
ATOM 1903 N N . LEU A 1 238 ? 12.631 -2.527 17.515 1.00 97.06 238 LEU A N 1
ATOM 1904 C CA . LEU A 1 238 ? 12.361 -1.695 18.691 1.00 97.06 238 LEU A CA 1
ATOM 1905 C C . LEU A 1 238 ? 11.622 -2.471 19.790 1.00 97.06 238 LEU A C 1
ATOM 1907 O O . LEU A 1 238 ? 11.955 -2.309 20.962 1.00 97.06 238 LEU A O 1
ATOM 1911 N N . ILE A 1 239 ? 10.682 -3.348 19.424 1.00 96.94 239 ILE A N 1
ATOM 1912 C CA . ILE A 1 239 ? 9.986 -4.243 20.359 1.00 96.94 239 ILE A CA 1
ATOM 1913 C C . ILE A 1 239 ? 10.964 -5.238 20.991 1.00 96.94 239 ILE A C 1
ATOM 1915 O O . ILE A 1 239 ? 10.914 -5.454 22.199 1.00 96.94 239 ILE A O 1
ATOM 1919 N N . GLU A 1 240 ? 11.871 -5.826 20.212 1.00 97.00 240 GLU A N 1
ATOM 1920 C CA . GLU A 1 240 ? 12.886 -6.750 20.729 1.00 97.00 240 GLU A CA 1
ATOM 1921 C C . GLU A 1 240 ? 13.857 -6.058 21.695 1.00 97.00 240 GLU A C 1
ATOM 1923 O O . GLU A 1 240 ? 14.258 -6.644 22.701 1.00 97.00 240 GLU A O 1
ATOM 1928 N N . ARG A 1 241 ? 14.226 -4.803 21.406 1.00 96.88 241 ARG A N 1
ATOM 1929 C CA . ARG A 1 241 ? 15.181 -4.034 22.214 1.00 96.88 241 ARG A CA 1
ATOM 1930 C C . ARG A 1 241 ? 14.567 -3.450 23.487 1.00 96.88 241 ARG A C 1
ATOM 1932 O O . ARG A 1 241 ? 15.169 -3.559 24.553 1.00 96.88 241 ARG A O 1
ATOM 1939 N N . ASP A 1 242 ? 13.413 -2.798 23.365 1.00 96.50 242 ASP A N 1
ATOM 1940 C CA . ASP A 1 242 ? 12.820 -1.970 24.424 1.00 96.50 242 ASP A CA 1
ATOM 1941 C C . ASP A 1 242 ? 11.557 -2.604 25.041 1.00 96.50 242 ASP A C 1
ATOM 1943 O O . ASP A 1 242 ? 11.060 -2.131 26.065 1.00 96.50 242 ASP A O 1
ATOM 1947 N N . GLY A 1 243 ? 11.037 -3.679 24.443 1.00 95.06 243 GLY A N 1
ATOM 1948 C CA . GLY A 1 243 ? 9.745 -4.266 24.782 1.00 95.06 243 GLY A CA 1
ATOM 1949 C C . GLY A 1 243 ? 8.564 -3.546 24.122 1.00 95.06 243 GLY A C 1
ATOM 1950 O O . GLY A 1 243 ? 8.710 -2.574 23.382 1.00 95.06 243 GLY A O 1
ATOM 1951 N N . ILE A 1 244 ? 7.353 -4.033 24.403 1.00 94.38 244 ILE A N 1
ATOM 1952 C CA . ILE A 1 244 ? 6.108 -3.405 23.937 1.00 94.38 244 ILE A CA 1
ATOM 1953 C C . ILE A 1 244 ? 5.938 -2.044 24.638 1.00 94.38 244 ILE A C 1
ATOM 1955 O O . ILE A 1 244 ? 6.070 -1.976 25.865 1.00 94.38 244 ILE A O 1
ATOM 1959 N N . PRO A 1 245 ? 5.626 -0.959 23.904 1.00 93.25 245 PRO A N 1
ATOM 1960 C CA . PRO A 1 245 ? 5.559 0.372 24.487 1.00 93.25 245 PRO A CA 1
ATOM 1961 C C . PRO A 1 245 ? 4.374 0.495 25.450 1.00 93.25 245 PRO A C 1
ATOM 1963 O O . PRO A 1 245 ? 3.319 -0.098 25.241 1.00 93.25 245 PRO A O 1
ATOM 1966 N N . GLN A 1 246 ? 4.514 1.326 26.486 1.00 92.25 246 GLN A N 1
ATOM 1967 C CA . GLN A 1 246 ? 3.513 1.449 27.558 1.00 92.25 246 GLN A CA 1
ATOM 1968 C C . GLN A 1 246 ? 2.143 1.966 27.097 1.00 92.25 246 GLN A C 1
ATOM 1970 O O . GLN A 1 246 ? 1.145 1.692 27.752 1.00 92.25 246 GLN A O 1
ATOM 1975 N N . TYR A 1 247 ? 2.086 2.715 25.993 1.00 91.50 247 TYR A N 1
ATOM 1976 C CA . TYR A 1 247 ? 0.827 3.201 25.417 1.00 91.50 247 TYR A CA 1
ATOM 1977 C C . TYR A 1 247 ? 0.108 2.146 24.559 1.00 91.50 247 TYR A C 1
ATOM 1979 O O . TYR A 1 247 ? -0.968 2.425 24.031 1.00 91.50 247 TYR A O 1
ATOM 1987 N N . SER A 1 248 ? 0.709 0.966 24.367 1.00 92.88 248 SER A N 1
ATOM 1988 C CA . SER A 1 248 ? 0.050 -0.162 23.713 1.00 92.88 248 SER A CA 1
ATOM 1989 C C . SER A 1 248 ? -1.206 -0.561 24.482 1.00 92.88 248 SER A C 1
ATOM 1991 O O . SER A 1 248 ? -1.216 -0.596 25.712 1.00 92.88 248 SER A O 1
ATOM 1993 N N . ILE A 1 249 ? -2.248 -0.942 23.746 1.00 93.06 249 ILE A N 1
ATOM 1994 C CA . ILE A 1 249 ? -3.504 -1.409 24.336 1.00 93.06 249 ILE A CA 1
ATOM 1995 C C . ILE A 1 249 ? -3.558 -2.934 24.495 1.00 93.06 249 ILE A C 1
ATOM 1997 O O . ILE A 1 249 ? -4.622 -3.478 24.773 1.00 93.06 249 ILE A O 1
ATOM 2001 N N . LYS A 1 250 ? -2.435 -3.651 24.334 1.00 93.12 250 LYS A N 1
ATOM 2002 C CA . LYS A 1 250 ? -2.395 -5.127 24.324 1.00 93.12 250 LYS A CA 1
ATOM 2003 C C . LYS A 1 250 ? -3.159 -5.767 25.486 1.00 93.12 250 LYS A C 1
ATOM 2005 O O . LYS A 1 250 ? -3.864 -6.748 25.289 1.00 93.12 250 LYS A O 1
ATOM 2010 N N . ALA A 1 251 ? -3.036 -5.206 26.690 1.00 91.31 251 ALA A N 1
ATOM 2011 C CA . ALA A 1 251 ? -3.647 -5.752 27.902 1.00 91.31 251 ALA A CA 1
ATOM 2012 C C . ALA A 1 251 ? -5.188 -5.731 27.901 1.00 91.31 251 ALA A C 1
ATOM 2014 O O . ALA A 1 251 ? -5.798 -6.475 28.665 1.00 91.31 251 ALA A O 1
ATOM 2015 N N . ILE A 1 252 ? -5.807 -4.884 27.073 1.00 92.88 252 ILE A N 1
ATOM 2016 C CA . ILE A 1 252 ? -7.265 -4.733 26.983 1.00 92.88 252 ILE A CA 1
ATOM 2017 C C . ILE A 1 252 ? -7.838 -5.275 25.669 1.00 92.88 252 ILE A C 1
ATOM 2019 O O . ILE A 1 252 ? -9.053 -5.226 25.481 1.00 92.88 252 ILE A O 1
ATOM 2023 N N . ILE A 1 253 ? -6.998 -5.799 24.763 1.00 92.56 253 ILE A N 1
ATOM 2024 C CA . ILE A 1 253 ? -7.485 -6.421 23.530 1.00 92.56 253 ILE A CA 1
ATOM 2025 C C . ILE A 1 253 ? -8.236 -7.708 23.893 1.00 92.56 253 ILE A C 1
ATOM 2027 O O . ILE A 1 253 ? -7.660 -8.610 24.505 1.00 92.56 253 ILE A O 1
ATOM 2031 N N . PRO A 1 254 ? -9.521 -7.821 23.526 1.00 91.94 254 PRO A N 1
ATOM 2032 C CA . PRO A 1 254 ? -10.287 -9.027 23.782 1.00 91.94 254 PRO A CA 1
ATOM 2033 C C . PRO A 1 254 ? -9.820 -10.189 22.904 1.00 91.94 254 PRO A C 1
ATOM 2035 O O . PRO A 1 254 ? -9.549 -10.027 21.716 1.00 91.94 254 PRO A O 1
ATOM 2038 N N . GLU A 1 255 ? -9.794 -11.390 23.481 1.00 91.62 255 GLU A N 1
ATOM 2039 C CA . GLU A 1 255 ? -9.494 -12.611 22.734 1.00 91.62 255 GLU A CA 1
ATOM 2040 C C . GLU A 1 255 ? -10.546 -12.869 21.647 1.00 91.62 255 GLU A C 1
ATOM 2042 O O . GLU A 1 255 ? -11.751 -12.863 21.915 1.00 91.62 255 GLU A O 1
ATOM 2047 N N . THR A 1 256 ? -10.104 -13.206 20.437 1.00 90.50 256 THR A N 1
ATOM 2048 C CA . THR A 1 256 ? -10.989 -13.490 19.297 1.00 90.50 256 THR A CA 1
ATOM 2049 C C . THR A 1 256 ? -12.019 -14.583 19.609 1.00 90.50 256 THR A C 1
ATOM 2051 O O . THR A 1 256 ? -13.193 -14.459 19.263 1.00 90.50 256 THR A O 1
ATOM 2054 N N . ALA A 1 257 ? -11.623 -15.622 20.354 1.00 89.94 257 ALA A N 1
ATOM 2055 C CA . ALA A 1 257 ? -12.528 -16.688 20.786 1.00 89.94 257 ALA A CA 1
ATOM 2056 C C . ALA A 1 257 ? -13.652 -16.188 21.716 1.00 89.94 257 ALA A C 1
ATOM 2058 O O . ALA A 1 257 ? -14.755 -16.740 21.695 1.00 89.94 257 ALA A O 1
ATOM 2059 N N . LYS A 1 258 ? -13.401 -15.142 22.519 1.00 90.12 258 LYS A N 1
ATOM 2060 C CA . LYS A 1 258 ? -14.423 -14.496 23.357 1.00 90.12 258 LYS A CA 1
ATOM 2061 C C . LYS A 1 258 ? -15.444 -13.770 22.480 1.00 90.12 258 LYS A C 1
ATOM 2063 O O . LYS A 1 258 ? -16.636 -13.963 22.697 1.00 90.12 258 LYS A O 1
ATOM 2068 N N . LEU A 1 259 ? -15.007 -13.021 21.460 1.00 89.69 259 LEU A N 1
ATOM 2069 C CA . LEU A 1 259 ? -15.928 -12.343 20.534 1.00 89.69 259 LEU A CA 1
ATOM 2070 C C . LEU A 1 259 ? -16.795 -13.320 19.743 1.00 89.69 259 LEU A C 1
ATOM 2072 O O . LEU A 1 259 ? -17.999 -13.107 19.643 1.00 89.69 259 LEU A O 1
ATOM 2076 N N . ILE A 1 260 ? -16.214 -14.411 19.238 1.00 89.88 260 ILE A N 1
ATOM 2077 C CA . ILE A 1 260 ? -16.977 -15.427 18.499 1.00 89.88 260 ILE A CA 1
ATOM 2078 C C . ILE A 1 260 ? -18.069 -16.034 19.389 1.00 89.88 260 ILE A C 1
ATOM 2080 O O . ILE A 1 260 ? -19.202 -16.182 18.948 1.00 89.88 260 ILE A O 1
ATOM 2084 N N . LYS A 1 261 ? -17.770 -16.327 20.661 1.00 89.50 261 LYS A N 1
ATOM 2085 C CA . LYS A 1 261 ? -18.784 -16.801 21.621 1.00 89.50 261 LYS A CA 1
ATOM 2086 C C . LYS A 1 261 ? -19.844 -15.743 21.931 1.00 89.50 261 LYS A C 1
ATOM 2088 O O . LYS A 1 261 ? -20.987 -16.090 22.208 1.00 89.50 261 LYS A O 1
ATOM 2093 N N . MET A 1 262 ? -19.465 -14.467 21.918 1.00 89.88 262 MET A N 1
ATOM 2094 C CA . MET A 1 262 ? -20.372 -13.354 22.189 1.00 89.88 262 MET A CA 1
ATOM 2095 C C . MET A 1 262 ? -21.387 -13.115 21.064 1.00 89.88 262 MET A C 1
ATOM 2097 O O . MET A 1 262 ? -22.455 -12.594 21.369 1.00 89.88 262 MET A O 1
ATOM 2101 N N . LEU A 1 263 ? -21.113 -13.542 19.823 1.00 87.31 263 LEU A N 1
ATOM 2102 C CA . LEU A 1 263 ? -22.094 -13.507 18.723 1.00 87.31 263 LEU A CA 1
ATOM 2103 C C . LEU A 1 263 ? -23.361 -14.315 19.035 1.00 87.31 263 LEU A C 1
ATOM 2105 O O . LEU A 1 263 ? -24.453 -13.911 18.656 1.00 87.31 263 LEU A O 1
ATOM 2109 N N . ASP A 1 264 ? -23.219 -15.434 19.749 1.00 83.81 264 ASP A N 1
ATOM 2110 C CA . ASP A 1 264 ? -24.334 -16.327 20.094 1.00 83.81 264 ASP A CA 1
ATOM 2111 C C . ASP A 1 264 ? -24.851 -16.108 21.527 1.00 83.81 264 ASP A C 1
ATOM 2113 O O . ASP A 1 264 ? -25.666 -16.883 22.033 1.00 83.81 264 ASP A O 1
ATOM 2117 N N . SER A 1 265 ? -24.341 -15.090 22.228 1.00 80.50 265 SER A N 1
ATOM 2118 C CA . SER A 1 265 ? -24.629 -14.887 23.646 1.00 80.50 265 SER A CA 1
ATOM 2119 C C . SER A 1 265 ? -25.839 -13.985 23.874 1.00 80.50 265 SER A C 1
ATOM 2121 O O . SER A 1 265 ? -25.902 -12.864 23.380 1.00 80.50 265 SER A O 1
ATOM 2123 N N . ASN A 1 266 ? -26.734 -14.412 24.768 1.00 78.62 266 ASN A N 1
ATOM 2124 C CA . ASN A 1 266 ? -27.873 -13.610 25.236 1.00 78.62 266 ASN A CA 1
ATOM 2125 C C . ASN A 1 266 ? -27.516 -12.684 26.418 1.00 78.62 266 ASN A C 1
ATOM 2127 O O . ASN A 1 266 ? -28.402 -12.188 27.106 1.00 78.62 266 ASN A O 1
ATOM 2131 N N . THR A 1 267 ? -26.227 -12.498 26.716 1.00 84.25 267 THR A N 1
ATOM 2132 C CA . THR A 1 267 ? -25.759 -11.743 27.894 1.00 84.25 267 THR A CA 1
ATOM 2133 C C . THR A 1 267 ? -25.653 -10.235 27.671 1.00 84.25 267 THR A C 1
ATOM 2135 O O . THR A 1 267 ? -25.198 -9.535 28.569 1.00 84.25 267 THR A O 1
ATOM 2138 N N . MET A 1 268 ? -25.980 -9.740 26.477 1.00 88.94 268 MET A N 1
ATOM 2139 C CA . MET A 1 268 ? -25.863 -8.325 26.128 1.00 88.94 268 MET A CA 1
ATOM 2140 C C . MET A 1 268 ? -27.214 -7.610 26.175 1.00 88.94 268 MET A C 1
ATOM 2142 O O . MET A 1 268 ? -28.237 -8.164 25.763 1.00 88.94 268 MET A O 1
ATOM 2146 N N . ASP A 1 269 ? -27.192 -6.346 26.589 1.00 91.50 269 ASP A N 1
ATOM 2147 C CA . ASP A 1 269 ? -28.389 -5.524 26.721 1.00 91.50 269 ASP A CA 1
ATOM 2148 C C . ASP A 1 269 ? -28.917 -5.110 25.347 1.00 91.50 269 ASP A C 1
ATOM 2150 O O . ASP A 1 269 ? -28.159 -4.659 24.484 1.00 91.50 269 ASP A O 1
ATOM 2154 N N . LEU A 1 270 ? -30.225 -5.264 25.138 1.00 91.50 270 LEU A N 1
ATOM 2155 C CA . LEU A 1 270 ? -30.894 -4.860 23.904 1.00 91.50 270 LEU A CA 1
ATOM 2156 C C . LEU A 1 270 ? -30.960 -3.329 23.806 1.00 91.50 270 LEU A C 1
ATOM 2158 O O . LEU A 1 270 ? -31.421 -2.653 24.725 1.00 91.50 270 LEU A O 1
ATOM 2162 N N . VAL A 1 271 ? -30.571 -2.784 22.655 1.00 90.19 271 VAL A N 1
ATOM 2163 C CA . VAL A 1 271 ? -30.762 -1.367 22.334 1.00 90.19 271 VAL A CA 1
ATOM 2164 C C . VAL A 1 271 ? -32.176 -1.162 21.797 1.00 90.19 271 VAL A C 1
ATOM 2166 O O . VAL A 1 271 ? -32.479 -1.505 20.654 1.00 90.19 271 VAL A O 1
ATOM 2169 N N . GLU A 1 272 ? -33.048 -0.590 22.625 1.00 88.12 272 GLU A N 1
ATOM 2170 C CA . GLU A 1 272 ? -34.466 -0.403 22.284 1.00 88.12 272 GLU A CA 1
ATOM 2171 C C . GLU A 1 272 ? -34.727 0.811 21.381 1.00 88.12 272 GLU A C 1
ATOM 2173 O O . GLU A 1 272 ? -35.681 0.811 20.606 1.00 88.12 272 GLU A O 1
ATOM 2178 N N . ASN A 1 273 ? -33.891 1.851 21.470 1.00 87.81 273 ASN A N 1
ATOM 2179 C CA . ASN A 1 273 ? -34.143 3.141 20.831 1.00 87.81 273 ASN A CA 1
ATOM 2180 C C . ASN A 1 273 ? -32.944 3.619 20.009 1.00 87.81 273 ASN A C 1
ATOM 2182 O O . ASN A 1 273 ? -31.799 3.536 20.449 1.00 87.81 273 ASN A O 1
ATOM 2186 N N . PHE A 1 274 ? -33.237 4.182 18.835 1.00 86.94 274 PHE A N 1
ATOM 2187 C CA . PHE A 1 274 ? -32.270 4.850 17.968 1.00 86.94 274 PHE A CA 1
ATOM 2188 C C . PHE A 1 274 ? -32.768 6.255 17.601 1.00 86.94 274 PHE A C 1
ATOM 2190 O O . PHE A 1 274 ? -33.970 6.435 17.395 1.00 86.94 274 PHE A O 1
ATOM 2197 N N . PRO A 1 275 ? -31.866 7.239 17.444 1.00 89.19 275 PRO A N 1
ATOM 2198 C CA . PRO A 1 275 ? -30.427 7.156 17.704 1.00 89.19 275 PRO A CA 1
ATOM 2199 C C . PRO A 1 275 ? -30.100 7.097 19.208 1.00 89.19 275 PRO A C 1
ATOM 2201 O O . PRO A 1 275 ? -30.897 7.537 20.034 1.00 89.19 275 PRO A O 1
ATOM 2204 N N . ILE A 1 276 ? -28.921 6.578 19.559 1.00 90.38 276 ILE A N 1
ATOM 2205 C CA . ILE A 1 276 ? -28.434 6.502 20.944 1.00 90.38 276 ILE A CA 1
ATOM 2206 C C . ILE A 1 276 ? -26.933 6.796 21.020 1.00 90.38 276 ILE A C 1
ATOM 2208 O O . ILE A 1 276 ? -26.156 6.396 20.153 1.00 90.38 276 ILE A O 1
ATOM 2212 N N . ASP A 1 277 ? -26.527 7.491 22.079 1.00 90.88 277 ASP A N 1
ATOM 2213 C CA . ASP A 1 277 ? -25.126 7.686 22.444 1.00 90.88 277 ASP A CA 1
ATOM 2214 C C . ASP A 1 277 ? -24.712 6.612 23.452 1.00 90.88 277 ASP A C 1
ATOM 2216 O O . ASP A 1 277 ? -25.199 6.606 24.582 1.00 90.88 277 ASP A O 1
ATOM 2220 N N . LEU A 1 278 ? -23.812 5.707 23.055 1.00 91.19 278 LEU A N 1
ATOM 2221 C CA . LEU A 1 278 ? -23.195 4.766 23.999 1.00 91.19 278 LEU A CA 1
ATOM 2222 C C . LEU A 1 278 ? -22.102 5.455 24.823 1.00 91.19 278 LEU A C 1
ATOM 2224 O O . LEU A 1 278 ? -21.909 5.151 25.999 1.00 91.19 278 LEU A O 1
ATOM 2228 N N . THR A 1 279 ? -21.393 6.394 24.194 1.00 90.69 279 THR A N 1
ATOM 2229 C CA . THR A 1 279 ? -20.462 7.339 24.822 1.00 90.69 279 THR A CA 1
ATOM 2230 C C . THR A 1 279 ? -20.529 8.679 24.096 1.00 90.69 279 THR A C 1
ATOM 2232 O O . THR A 1 279 ? -21.211 8.819 23.083 1.00 90.69 279 THR A O 1
ATOM 2235 N N . GLU A 1 280 ? -19.763 9.664 24.567 1.00 88.75 280 GLU A N 1
ATOM 2236 C CA . GLU A 1 280 ? -19.550 10.918 23.836 1.00 88.75 280 GLU A CA 1
ATOM 2237 C C . GLU A 1 280 ? -18.953 10.709 22.424 1.00 88.75 280 GLU A C 1
ATOM 2239 O O . GLU A 1 280 ? -19.172 11.539 21.541 1.00 88.75 280 GLU A O 1
ATOM 2244 N N . ASN A 1 281 ? -18.262 9.582 22.188 1.00 91.81 281 ASN A N 1
ATOM 2245 C CA . ASN A 1 281 ? -17.550 9.276 20.942 1.00 91.81 281 ASN A CA 1
ATOM 2246 C C . ASN A 1 281 ? -18.151 8.110 20.141 1.00 91.81 281 ASN A C 1
ATOM 2248 O O . ASN A 1 281 ? -17.690 7.844 19.035 1.00 91.81 281 ASN A O 1
ATOM 2252 N N . ILE A 1 282 ? -19.150 7.396 20.664 1.00 91.69 282 ILE A N 1
ATOM 2253 C CA . ILE A 1 282 ? -19.797 6.281 19.963 1.00 91.69 282 ILE A CA 1
ATOM 2254 C C . ILE A 1 282 ? -21.287 6.554 19.867 1.00 91.69 282 ILE A C 1
ATOM 2256 O O . ILE A 1 282 ? -22.028 6.439 20.846 1.00 91.69 282 ILE A O 1
ATOM 2260 N N . HIS A 1 283 ? -21.716 6.868 18.651 1.00 90.81 283 HIS A N 1
ATOM 2261 C CA . HIS A 1 283 ? -23.101 7.140 18.322 1.00 90.81 283 HIS A CA 1
ATOM 2262 C C . HIS A 1 283 ? -23.656 6.035 17.428 1.00 90.81 283 HIS A C 1
ATOM 2264 O O . HIS A 1 283 ? -23.102 5.758 16.360 1.00 90.81 283 HIS A O 1
ATOM 2270 N N . LEU A 1 284 ? -24.761 5.425 17.850 1.00 90.12 284 LEU A N 1
ATOM 2271 C CA . LEU A 1 284 ? -25.481 4.446 17.049 1.00 90.12 284 LEU A CA 1
ATOM 2272 C C . LEU A 1 284 ? -26.736 5.059 16.468 1.00 90.12 284 LEU A C 1
ATOM 2274 O O . LEU A 1 284 ? -27.516 5.716 17.159 1.00 90.12 284 LEU A O 1
ATOM 2278 N N . MET A 1 285 ? -26.968 4.781 15.194 1.00 88.25 285 MET A N 1
ATOM 2279 C CA . MET A 1 285 ? -28.151 5.265 14.513 1.00 88.25 285 MET A CA 1
ATOM 2280 C C . MET A 1 285 ? -28.686 4.263 13.499 1.00 88.25 285 MET A C 1
ATOM 2282 O O . MET A 1 285 ? -27.942 3.472 12.921 1.00 88.25 285 MET A O 1
ATOM 2286 N N . ARG A 1 286 ? -29.998 4.340 13.281 1.00 84.00 286 ARG A N 1
ATOM 2287 C CA . ARG A 1 286 ? -30.726 3.672 12.202 1.00 84.00 286 ARG A CA 1
ATOM 2288 C C . ARG A 1 286 ? -31.565 4.718 11.500 1.00 84.00 286 ARG A C 1
ATOM 2290 O O . ARG A 1 286 ? -32.384 5.356 12.159 1.00 84.00 286 ARG A O 1
ATOM 2297 N N . ARG A 1 287 ? -31.360 4.869 10.188 1.00 75.88 287 ARG A N 1
ATOM 2298 C CA . ARG A 1 287 ? -31.922 5.946 9.360 1.00 75.88 287 ARG A CA 1
ATOM 2299 C C . ARG A 1 287 ? -31.580 7.365 9.848 1.00 75.88 287 ARG A C 1
ATOM 2301 O O . ARG A 1 287 ? -31.301 7.636 11.013 1.00 75.88 287 ARG A O 1
ATOM 2308 N N . GLY A 1 288 ? -31.641 8.312 8.920 1.00 71.94 288 GLY A N 1
ATOM 2309 C CA . GLY A 1 288 ? -31.490 9.737 9.203 1.00 71.94 288 GLY A CA 1
ATOM 2310 C C . GLY A 1 288 ? -30.077 10.259 8.962 1.00 71.94 288 GLY A C 1
ATOM 2311 O O . GLY A 1 288 ? -29.282 9.668 8.235 1.00 71.94 288 GLY A O 1
ATOM 2312 N N . SER A 1 289 ? -29.785 11.428 9.521 1.00 67.88 289 SER A N 1
ATOM 2313 C CA . SER A 1 289 ? -28.499 12.101 9.352 1.00 67.88 289 SER A CA 1
ATOM 2314 C C . SER A 1 289 ? -27.941 12.547 10.692 1.00 67.88 289 SER A C 1
ATOM 2316 O O . SER A 1 289 ? -28.655 13.180 11.467 1.00 67.88 289 SER A O 1
ATOM 2318 N N . SER A 1 290 ? -26.666 12.261 10.933 1.00 68.06 290 SER A N 1
ATOM 2319 C CA . SER A 1 290 ? -25.912 12.762 12.078 1.00 68.06 290 SER A CA 1
ATOM 2320 C C . SER A 1 290 ? -24.792 13.650 11.569 1.00 68.06 290 SER A C 1
ATOM 2322 O O . SER A 1 290 ? -23.989 13.230 10.736 1.00 68.06 290 SER A O 1
ATOM 2324 N N . SER A 1 291 ? -24.749 14.879 12.072 1.00 67.12 291 SER A N 1
ATOM 2325 C CA . SER A 1 291 ? -23.631 15.798 11.881 1.00 67.12 291 SER A CA 1
ATOM 2326 C C . SER A 1 291 ? -22.850 15.862 13.188 1.00 67.12 291 SER A C 1
ATOM 2328 O O . SER A 1 291 ? -23.212 16.609 14.097 1.00 67.12 291 SER A O 1
ATOM 2330 N N . ARG A 1 292 ? -21.801 15.045 13.301 1.00 67.69 292 ARG A N 1
ATOM 2331 C CA . ARG A 1 292 ? -20.921 14.975 14.476 1.00 67.69 292 ARG A CA 1
ATOM 2332 C C . ARG A 1 292 ? -19.461 14.897 14.054 1.00 67.69 292 ARG A C 1
ATOM 2334 O O . ARG A 1 292 ? -19.140 14.384 12.987 1.00 67.69 292 ARG A O 1
ATOM 2341 N N . SER A 1 293 ? -18.581 15.443 14.894 1.00 64.56 293 SER A N 1
ATOM 2342 C CA . SER A 1 293 ? -17.123 15.394 14.694 1.00 64.56 293 SER A CA 1
ATOM 2343 C C . SER A 1 293 ? -16.662 15.917 13.323 1.00 64.56 293 SER A C 1
ATOM 2345 O O . SER A 1 293 ? -15.722 15.400 12.732 1.00 64.56 293 SER A O 1
ATOM 2347 N N . GLY A 1 294 ? -17.346 16.939 12.791 1.00 64.75 294 GLY A N 1
ATOM 2348 C CA . GLY A 1 294 ? -17.032 17.541 11.489 1.00 64.75 294 GLY A CA 1
ATOM 2349 C C . GLY A 1 294 ? -17.474 16.729 10.263 1.00 64.75 294 GLY A C 1
ATOM 2350 O O . GLY A 1 294 ? -17.291 17.198 9.143 1.00 64.75 294 GLY A O 1
ATOM 2351 N N . ALA A 1 295 ? -18.094 15.561 10.451 1.00 62.41 295 ALA A N 1
ATOM 2352 C CA . ALA A 1 295 ? -18.643 14.734 9.382 1.00 62.41 295 ALA A CA 1
ATOM 2353 C C . ALA A 1 295 ? -20.177 14.728 9.431 1.00 62.41 295 ALA A C 1
ATOM 2355 O O . ALA A 1 295 ? -20.781 14.727 10.503 1.00 62.41 295 ALA A O 1
ATOM 2356 N N . THR A 1 296 ? -20.820 14.724 8.260 1.00 67.56 296 THR A N 1
ATOM 2357 C CA . THR A 1 296 ? -22.261 14.460 8.150 1.00 67.56 296 THR A CA 1
ATOM 2358 C C . THR A 1 296 ? -22.455 13.085 7.544 1.00 67.56 296 THR A C 1
ATOM 2360 O O . THR A 1 296 ? -22.239 12.895 6.350 1.00 67.56 296 THR A O 1
ATOM 2363 N N . ASN A 1 297 ? -22.872 12.139 8.376 1.00 66.69 297 ASN A N 1
ATOM 2364 C CA . ASN A 1 297 ? -23.222 10.797 7.947 1.00 66.69 297 ASN A CA 1
ATOM 2365 C C . ASN A 1 297 ? -24.725 10.746 7.724 1.00 66.69 297 ASN A C 1
ATOM 2367 O O . ASN A 1 297 ? -25.504 11.142 8.590 1.00 66.69 297 ASN A O 1
ATOM 2371 N N . LYS A 1 298 ? -25.133 10.283 6.545 1.00 67.12 298 LYS A N 1
ATOM 2372 C CA . LYS A 1 298 ? -26.536 10.094 6.194 1.00 67.12 298 LYS A CA 1
ATOM 2373 C C . LYS A 1 298 ? -26.749 8.622 5.888 1.00 67.12 298 LYS A C 1
ATOM 2375 O O . LYS A 1 298 ? -26.113 8.096 4.984 1.00 67.12 298 LYS A O 1
ATOM 2380 N N . SER A 1 299 ? -27.655 7.996 6.621 1.00 66.12 299 SER A N 1
ATOM 2381 C CA . SER A 1 299 ? -28.153 6.664 6.318 1.00 66.12 299 SER A CA 1
ATOM 2382 C C . SER A 1 299 ? -29.583 6.801 5.805 1.00 66.12 299 SER A C 1
ATOM 2384 O O . SER A 1 299 ? -30.474 7.270 6.519 1.00 66.12 299 SER A O 1
ATOM 2386 N N . SER A 1 300 ? -29.803 6.474 4.531 1.00 63.25 300 SER A N 1
ATOM 2387 C CA . SER A 1 300 ? -31.154 6.374 3.962 1.00 63.25 300 SER A CA 1
ATOM 2388 C C . SER A 1 300 ? -31.854 5.074 4.354 1.00 63.25 300 SER A C 1
ATOM 2390 O O . SER A 1 300 ? -33.072 4.979 4.210 1.00 63.25 300 SER A O 1
ATOM 2392 N N . ASP A 1 301 ? -31.096 4.112 4.876 1.00 68.88 301 ASP A N 1
ATOM 2393 C CA . ASP A 1 301 ? -31.472 2.707 4.931 1.00 68.88 301 ASP A CA 1
ATOM 2394 C C . ASP A 1 301 ? -31.554 2.226 6.394 1.00 68.88 301 ASP A C 1
ATOM 2396 O O . ASP A 1 301 ? -31.128 2.912 7.328 1.00 68.88 301 ASP A O 1
ATOM 2400 N N . ASP A 1 302 ? -32.123 1.039 6.614 1.00 75.75 302 ASP A N 1
ATOM 2401 C CA . ASP A 1 302 ? -32.304 0.436 7.949 1.00 75.75 302 ASP A CA 1
ATOM 2402 C C . ASP A 1 302 ? -31.028 -0.166 8.557 1.00 75.75 302 ASP A C 1
ATOM 2404 O O . ASP A 1 302 ? -31.087 -0.833 9.596 1.00 75.75 302 ASP A O 1
ATOM 2408 N N . TYR A 1 303 ? -29.874 0.060 7.932 1.00 82.38 303 TYR A N 1
ATOM 2409 C CA . TYR A 1 303 ? -28.598 -0.419 8.440 1.00 82.38 303 TYR A CA 1
ATOM 2410 C C . TYR A 1 303 ? -28.249 0.236 9.774 1.00 82.38 303 TYR A C 1
ATOM 2412 O O . TYR A 1 303 ? -28.540 1.412 10.024 1.00 82.38 303 TYR A O 1
ATOM 2420 N N . LEU A 1 304 ? -27.575 -0.536 10.627 1.00 86.00 304 LEU A N 1
ATOM 2421 C CA . LEU A 1 304 ? -26.916 0.015 11.798 1.00 86.00 304 LEU A CA 1
ATOM 2422 C C . LEU A 1 304 ? -25.712 0.832 11.327 1.00 86.00 304 LEU A C 1
ATOM 2424 O O . LEU A 1 304 ? -24.752 0.279 10.791 1.00 86.00 304 LEU A O 1
ATOM 2428 N N . SER A 1 305 ? -25.751 2.139 11.560 1.00 88.44 305 SER A N 1
ATOM 2429 C CA . SER A 1 305 ? -24.596 3.009 11.380 1.00 88.44 305 SER A CA 1
ATOM 2430 C C . SER A 1 305 ? -23.949 3.291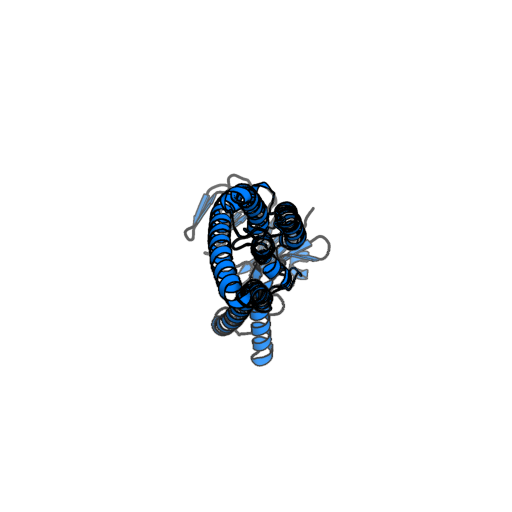 12.731 1.00 88.44 305 SER A C 1
ATOM 2432 O O . SER A 1 305 ? -24.608 3.750 13.668 1.00 88.44 305 SER A O 1
ATOM 2434 N N . ILE A 1 306 ? -22.647 3.034 12.809 1.00 89.00 306 ILE A N 1
ATOM 2435 C CA . ILE A 1 306 ? -21.800 3.328 13.964 1.00 89.00 306 ILE A CA 1
ATOM 2436 C C . ILE A 1 306 ? -20.937 4.523 13.578 1.00 89.00 306 ILE A C 1
ATOM 2438 O O . ILE A 1 306 ? -20.149 4.464 12.629 1.00 89.00 306 ILE A O 1
ATOM 2442 N N . VAL A 1 307 ? -21.134 5.634 14.281 1.00 88.62 307 VAL A N 1
ATOM 2443 C CA . VAL A 1 307 ? -20.464 6.903 14.007 1.00 88.62 307 VAL A CA 1
ATOM 2444 C C . VAL A 1 307 ? -19.547 7.237 15.172 1.00 88.62 307 VAL A C 1
ATOM 2446 O O . VAL A 1 307 ? -20.012 7.454 16.292 1.00 88.62 307 VAL A O 1
ATOM 2449 N N . THR A 1 308 ? -18.250 7.309 14.885 1.00 89.88 308 THR A N 1
ATOM 2450 C CA . THR A 1 308 ? -17.215 7.726 15.832 1.00 89.88 308 THR A CA 1
ATOM 2451 C C . THR A 1 308 ? -16.341 8.835 15.233 1.00 89.88 308 THR A C 1
ATOM 2453 O O . THR A 1 308 ? -16.401 9.077 14.023 1.00 89.88 308 THR A O 1
ATOM 2456 N N . PRO A 1 309 ? -15.512 9.536 16.032 1.00 87.19 309 PRO A N 1
ATOM 2457 C CA . PRO A 1 309 ? -14.534 10.491 15.508 1.00 87.19 309 PRO A CA 1
ATOM 2458 C C . PRO A 1 309 ? -13.511 9.871 14.546 1.00 87.19 309 PRO A C 1
ATOM 2460 O O . PRO A 1 309 ? -12.903 10.587 13.753 1.00 87.19 309 PRO A O 1
ATOM 2463 N N . HIS A 1 310 ? -13.300 8.554 14.629 1.00 85.38 310 HIS A N 1
ATOM 2464 C CA . HIS A 1 310 ? -12.254 7.845 13.893 1.00 85.38 310 HIS A CA 1
ATOM 2465 C C . HIS A 1 310 ? -12.790 7.074 12.688 1.00 85.38 310 HIS A C 1
ATOM 2467 O O . HIS A 1 310 ? -12.083 6.925 11.692 1.00 85.38 310 HIS A O 1
ATOM 2473 N N . ILE A 1 311 ? -14.012 6.546 12.788 1.00 81.31 311 ILE A N 1
ATOM 2474 C CA . ILE A 1 311 ? -14.598 5.633 11.811 1.00 81.31 311 ILE A CA 1
ATOM 2475 C C . ILE A 1 311 ? -16.089 5.955 11.667 1.00 81.31 311 ILE A C 1
ATOM 2477 O O . ILE A 1 311 ? -16.799 6.179 12.645 1.00 81.31 311 ILE A O 1
ATOM 2481 N N . SER A 1 312 ? -16.581 5.923 10.430 1.00 82.50 312 SER A N 1
ATOM 2482 C CA . SER A 1 312 ? -18.005 5.744 10.158 1.00 82.50 312 SER A CA 1
ATOM 2483 C C . SER A 1 312 ? -18.175 4.434 9.410 1.00 82.50 312 SER A C 1
ATOM 2485 O O . SER A 1 312 ? -17.588 4.252 8.344 1.00 82.50 312 SER A O 1
ATOM 2487 N N . MET A 1 313 ? -18.940 3.513 9.990 1.00 84.62 313 MET A N 1
ATOM 2488 C CA . MET A 1 313 ? -19.208 2.216 9.380 1.00 84.62 313 MET A CA 1
ATOM 2489 C C . MET A 1 313 ? -20.698 1.905 9.391 1.00 84.62 313 MET A C 1
ATOM 2491 O O . MET A 1 313 ? -21.421 2.294 10.309 1.00 84.62 313 MET A O 1
ATOM 2495 N N . SER A 1 314 ? -21.138 1.198 8.355 1.00 83.62 314 SER A N 1
ATOM 2496 C CA . SER A 1 314 ? -22.475 0.616 8.281 1.00 83.62 314 SER A CA 1
ATOM 2497 C C . SER A 1 314 ? -22.335 -0.897 8.341 1.00 83.62 314 SER A C 1
ATOM 2499 O O . SER A 1 314 ? -21.490 -1.459 7.647 1.00 83.62 314 SER A O 1
ATOM 2501 N N . VAL A 1 315 ? -23.124 -1.531 9.201 1.00 82.00 315 VAL A N 1
ATOM 2502 C CA . VAL A 1 315 ? -23.151 -2.986 9.357 1.00 82.00 315 VAL A CA 1
ATOM 2503 C C . VAL A 1 315 ? -24.341 -3.515 8.561 1.00 82.00 315 VAL A C 1
ATOM 2505 O O . VAL A 1 315 ? -25.489 -3.139 8.824 1.00 82.00 315 VAL A O 1
ATOM 2508 N N . ASP A 1 316 ? -24.044 -4.345 7.561 1.00 65.88 316 ASP A N 1
ATOM 2509 C CA . ASP A 1 316 ? -25.010 -4.946 6.640 1.00 65.88 316 ASP A CA 1
ATOM 2510 C C . ASP A 1 316 ? -25.871 -5.970 7.392 1.00 65.88 316 ASP A C 1
ATOM 2512 O O . ASP A 1 316 ? -25.460 -7.104 7.606 1.00 65.88 316 ASP A O 1
ATOM 2516 N N . ASN A 1 317 ? -27.029 -5.527 7.889 1.00 61.16 317 ASN A N 1
ATOM 2517 C CA . ASN A 1 317 ? -28.268 -6.307 7.978 1.00 61.16 317 ASN A CA 1
ATOM 2518 C C . ASN A 1 317 ? -29.381 -5.447 8.591 1.00 61.16 317 ASN A C 1
ATOM 2520 O O . ASN A 1 317 ? -29.449 -5.213 9.803 1.00 61.16 317 ASN A O 1
ATOM 2524 N N . CYS A 1 318 ? -30.276 -4.969 7.727 1.00 56.41 318 CYS A N 1
ATOM 2525 C CA . CYS A 1 318 ? -31.479 -4.249 8.116 1.00 56.41 318 CYS A CA 1
ATOM 2526 C C . CYS A 1 318 ? -32.320 -5.110 9.077 1.00 56.41 318 CYS A C 1
ATOM 2528 O O . CYS A 1 318 ? -32.669 -6.239 8.747 1.00 56.41 318 CYS A O 1
ATOM 2530 N N . LEU A 1 319 ? -32.703 -4.540 10.227 1.00 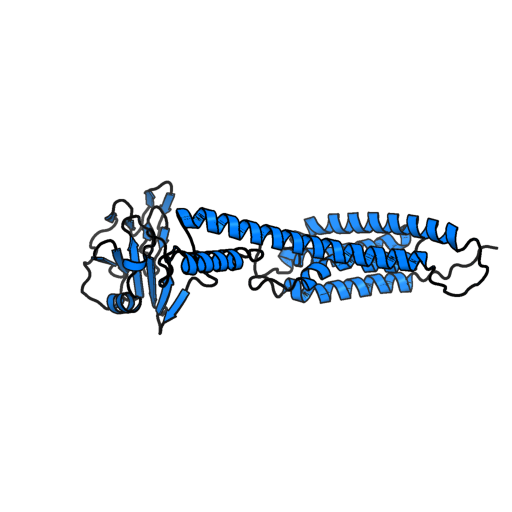67.94 319 LEU A N 1
ATOM 2531 C CA . LEU A 1 319 ? -33.692 -5.063 11.194 1.00 67.94 319 LEU A CA 1
ATOM 2532 C C . LEU A 1 319 ? -33.228 -6.075 12.256 1.00 67.94 319 LEU A C 1
ATOM 2534 O O . LEU A 1 319 ? -34.028 -6.378 13.140 1.00 67.94 319 LEU A O 1
ATOM 2538 N N . LEU A 1 320 ? -31.974 -6.537 12.276 1.00 79.44 320 LEU A N 1
ATOM 2539 C CA . LEU A 1 320 ? -31.520 -7.397 13.385 1.00 79.44 320 LEU A CA 1
ATOM 2540 C C . LEU A 1 320 ? -31.499 -6.624 14.717 1.00 79.44 320 LEU A C 1
ATOM 2542 O O . LEU A 1 320 ? -31.271 -5.413 14.705 1.00 79.44 320 LEU A O 1
ATOM 2546 N N . PRO A 1 321 ? -31.765 -7.255 15.870 1.00 85.75 321 PRO A N 1
ATOM 2547 C CA . PRO A 1 321 ? -31.631 -6.580 17.154 1.00 85.75 321 PRO A CA 1
ATOM 2548 C C . PRO A 1 321 ? -30.165 -6.198 17.386 1.00 85.75 321 PRO A C 1
ATOM 2550 O O . PRO A 1 321 ? -29.249 -6.953 17.054 1.00 85.75 321 PRO A O 1
ATOM 2553 N N . VAL A 1 322 ? -29.948 -5.002 17.929 1.00 88.62 322 VAL A N 1
ATOM 2554 C CA . VAL A 1 322 ? -28.611 -4.538 18.307 1.00 88.62 322 VAL A CA 1
ATOM 2555 C C . VAL A 1 322 ? -28.470 -4.719 19.798 1.00 88.62 322 VAL A C 1
ATOM 2557 O O . VAL A 1 322 ? -29.323 -4.264 20.559 1.00 88.62 322 VAL A O 1
ATOM 2560 N N . HIS A 1 323 ? -27.386 -5.355 20.202 1.00 92.38 323 HIS A N 1
ATOM 2561 C CA . HIS A 1 323 ? -27.067 -5.557 21.597 1.00 92.38 323 HIS A CA 1
ATOM 2562 C C . HIS A 1 323 ? -25.749 -4.887 21.947 1.00 92.38 323 HIS A C 1
ATOM 2564 O O . HIS A 1 323 ? -24.842 -4.793 21.117 1.00 92.38 323 HIS A O 1
ATOM 2570 N N . THR A 1 324 ? -25.637 -4.418 23.182 1.00 93.56 324 THR A N 1
ATOM 2571 C CA . THR A 1 324 ? -24.426 -3.766 23.671 1.00 93.56 324 THR A CA 1
ATOM 2572 C C . THR A 1 324 ? -24.067 -4.253 25.060 1.00 93.56 324 THR A C 1
ATOM 2574 O O . THR A 1 324 ? -24.939 -4.575 25.861 1.00 93.56 324 THR A O 1
ATOM 2577 N N . ILE A 1 325 ? -22.774 -4.290 25.358 1.00 94.69 325 ILE A N 1
ATOM 2578 C CA . ILE A 1 325 ? -22.279 -4.495 26.718 1.00 94.69 325 ILE A CA 1
ATOM 2579 C C . ILE A 1 325 ? -20.977 -3.725 26.894 1.00 94.69 325 ILE A C 1
ATOM 2581 O O . ILE A 1 325 ? -20.148 -3.660 25.984 1.00 94.69 325 ILE A O 1
ATOM 2585 N N . LYS A 1 326 ? -20.790 -3.136 28.074 1.00 93.31 326 LYS A N 1
ATOM 2586 C CA . LYS A 1 326 ? -19.538 -2.491 28.463 1.00 93.31 326 LYS A CA 1
ATOM 2587 C C . LYS A 1 326 ? -18.794 -3.389 29.447 1.00 93.31 326 LYS A C 1
ATOM 2589 O O . LYS A 1 326 ? -19.322 -3.691 30.513 1.00 93.31 326 LYS A O 1
ATOM 2594 N N . ASP A 1 327 ? -17.574 -3.782 29.098 1.00 91.31 327 ASP A N 1
ATOM 2595 C CA . ASP A 1 327 ? -16.674 -4.585 29.935 1.00 91.31 327 ASP A CA 1
ATOM 2596 C C . ASP A 1 327 ? -15.357 -3.815 30.097 1.00 91.31 327 ASP A C 1
ATOM 2598 O O . ASP A 1 327 ? -14.536 -3.736 29.179 1.00 91.31 327 ASP A O 1
ATOM 2602 N N . GLY A 1 328 ? -15.196 -3.157 31.247 1.00 89.44 328 GLY A N 1
ATOM 2603 C CA . GLY A 1 328 ? -14.076 -2.248 31.490 1.00 89.44 328 GLY A CA 1
ATOM 2604 C C . GLY A 1 328 ? -14.049 -1.070 30.507 1.00 89.44 328 GLY A C 1
ATOM 2605 O O . GLY A 1 328 ? -14.990 -0.271 30.447 1.00 89.44 328 GLY A O 1
ATOM 2606 N N . GLU A 1 329 ? -12.949 -0.951 29.760 1.00 90.81 329 GLU A N 1
ATOM 2607 C CA . GLU A 1 329 ? -12.726 0.101 28.754 1.00 90.81 329 GLU A CA 1
ATOM 2608 C C . GLU A 1 329 ? -13.290 -0.247 27.367 1.00 90.81 329 GLU A C 1
ATOM 2610 O O . GLU A 1 329 ? -13.352 0.626 26.498 1.00 90.81 329 GLU A O 1
ATOM 2615 N N . ILE A 1 330 ? -13.729 -1.496 27.167 1.00 95.19 330 ILE A N 1
ATOM 2616 C CA . ILE A 1 330 ? -14.227 -1.995 25.886 1.00 95.19 330 ILE A CA 1
ATOM 2617 C C . ILE A 1 330 ? -15.754 -1.973 25.865 1.00 95.19 330 ILE A C 1
ATOM 2619 O O . ILE A 1 330 ? -16.432 -2.435 26.785 1.00 95.19 330 ILE A O 1
ATOM 2623 N N . ILE A 1 331 ? -16.297 -1.461 24.770 1.00 95.56 331 ILE A N 1
ATOM 2624 C CA . ILE A 1 331 ? -17.719 -1.448 24.454 1.00 95.56 331 ILE A CA 1
ATOM 2625 C C . ILE A 1 331 ? -17.931 -2.401 23.290 1.00 95.56 331 ILE A C 1
ATOM 2627 O O . ILE A 1 331 ? -17.401 -2.193 22.199 1.00 95.56 331 ILE A O 1
ATOM 2631 N N . TYR A 1 332 ? -18.703 -3.450 23.529 1.00 95.50 332 TYR A N 1
ATOM 2632 C CA . TYR A 1 332 ? -19.087 -4.403 22.501 1.00 95.50 332 TYR A CA 1
ATOM 2633 C C . TYR A 1 332 ? -20.425 -3.986 21.921 1.00 95.50 332 TYR A C 1
ATOM 2635 O O . TYR A 1 332 ? -21.348 -3.630 22.655 1.00 95.50 332 TYR A O 1
ATOM 2643 N N . ILE A 1 333 ? -20.516 -4.053 20.602 1.00 93.94 333 ILE A N 1
ATOM 2644 C CA . ILE A 1 333 ? -21.717 -3.769 19.832 1.00 93.94 333 ILE A CA 1
ATOM 2645 C C . ILE A 1 333 ? -21.939 -4.976 18.940 1.00 93.94 333 ILE A C 1
ATOM 2647 O O . ILE A 1 333 ? -21.082 -5.303 18.127 1.00 93.94 333 ILE A O 1
ATOM 2651 N N . CYS A 1 334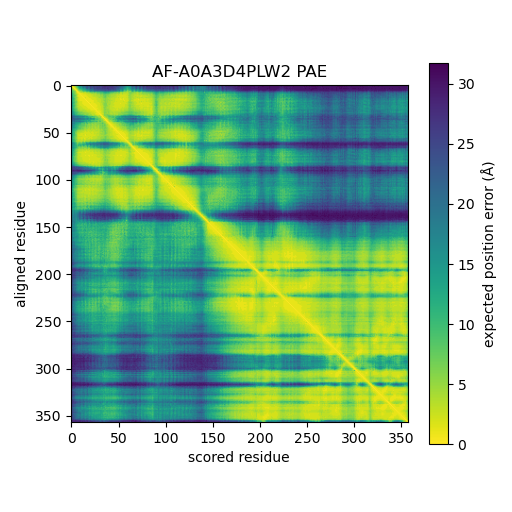 ? -23.070 -5.642 19.107 1.00 92.31 334 CYS A N 1
ATOM 2652 C CA . CYS A 1 334 ? -23.452 -6.824 18.353 1.00 92.31 334 CYS A CA 1
ATOM 2653 C C . CYS A 1 334 ? -24.708 -6.515 17.534 1.00 92.31 334 CYS A C 1
ATOM 2655 O O . CYS A 1 334 ? -25.626 -5.870 18.037 1.00 92.31 334 CYS A O 1
ATOM 2657 N N . SER A 1 335 ? -24.754 -6.953 16.279 1.00 89.56 335 SER A N 1
ATOM 2658 C CA . SER A 1 335 ? -25.915 -6.816 15.398 1.00 89.56 335 SER A CA 1
ATOM 2659 C C . SER A 1 335 ? -26.365 -8.206 14.957 1.00 89.56 335 SER A C 1
ATOM 2661 O O . SER A 1 335 ? -25.794 -8.791 14.036 1.00 89.56 335 SER A O 1
ATOM 2663 N N . GLY A 1 336 ? -27.390 -8.736 15.632 1.00 86.19 336 GLY A N 1
ATOM 2664 C CA . GLY A 1 336 ? -27.830 -10.125 15.484 1.00 86.19 336 GLY A CA 1
ATOM 2665 C C . GLY A 1 336 ? -26.724 -11.140 15.785 1.00 86.19 336 GLY A C 1
ATOM 2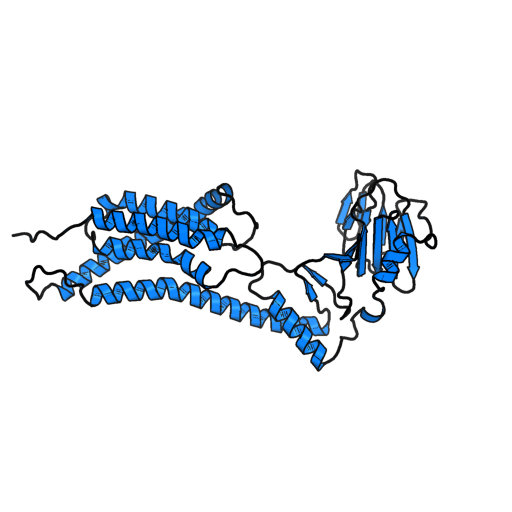666 O O . GLY A 1 336 ? -25.921 -10.930 16.685 1.00 86.19 336 GLY A O 1
ATOM 2667 N N . SER A 1 337 ? -26.694 -12.241 15.032 1.00 86.00 337 SER A N 1
ATOM 2668 C CA . SER A 1 337 ? -25.692 -13.315 15.148 1.00 86.00 337 SER A CA 1
ATOM 2669 C C . SER A 1 337 ? -24.513 -13.170 14.185 1.00 86.00 337 SER A C 1
ATOM 2671 O O . SER A 1 337 ? -23.638 -14.038 14.147 1.00 86.00 337 SER A O 1
ATOM 2673 N N . ASP A 1 338 ? -24.515 -12.113 13.371 1.00 87.69 338 ASP A N 1
ATOM 2674 C CA . ASP A 1 338 ? -23.699 -12.051 12.157 1.00 87.69 338 ASP A CA 1
ATOM 2675 C C . ASP A 1 338 ? -22.528 -11.090 12.297 1.00 87.69 338 ASP A C 1
ATOM 2677 O O . ASP A 1 338 ? -21.549 -11.210 11.568 1.00 87.69 338 ASP A O 1
ATOM 2681 N N . TRP A 1 339 ? -22.601 -10.139 13.229 1.00 91.94 339 TRP A N 1
ATOM 2682 C CA . TRP A 1 339 ? -21.544 -9.158 13.413 1.00 91.94 339 TRP A CA 1
ATOM 2683 C C . TRP A 1 339 ? -21.416 -8.701 14.860 1.00 91.94 339 TRP A C 1
ATOM 2685 O O . TRP A 1 339 ? -22.405 -8.369 15.512 1.00 91.94 339 TRP A O 1
ATOM 2695 N N . ILE A 1 340 ? -20.176 -8.598 15.328 1.00 92.62 340 ILE A N 1
ATOM 2696 C CA . ILE A 1 340 ? -19.819 -7.963 16.593 1.00 92.62 340 ILE A CA 1
ATOM 2697 C C . ILE A 1 340 ? -18.569 -7.105 16.408 1.00 92.62 340 ILE A C 1
ATOM 2699 O O . ILE A 1 340 ? -17.598 -7.526 15.784 1.00 92.62 340 ILE A O 1
ATOM 2703 N N . GLY A 1 341 ? -18.567 -5.909 16.985 1.00 94.19 341 GLY A N 1
ATOM 2704 C CA . GLY A 1 341 ? -17.400 -5.042 17.084 1.00 94.19 341 GLY A CA 1
ATOM 2705 C C . GLY A 1 341 ? -17.094 -4.695 18.535 1.00 94.19 341 GLY A C 1
ATOM 2706 O O . GLY A 1 341 ? -18.001 -4.437 19.323 1.00 94.19 341 GLY A O 1
ATOM 2707 N N . ALA A 1 342 ? -15.812 -4.675 18.883 1.00 95.94 342 ALA A N 1
ATOM 2708 C CA . ALA A 1 342 ? -15.296 -4.167 20.146 1.00 95.94 342 ALA A CA 1
ATOM 2709 C C . ALA A 1 342 ? -14.647 -2.798 19.919 1.00 95.94 342 ALA A C 1
ATOM 2711 O O . ALA A 1 342 ? -13.801 -2.640 19.037 1.00 95.94 342 ALA A O 1
ATOM 2712 N N . PHE A 1 343 ? -15.026 -1.816 20.731 1.00 95.94 343 PHE A N 1
ATOM 2713 C CA . PHE A 1 343 ? -14.615 -0.422 20.600 1.00 95.94 343 PHE A CA 1
ATOM 2714 C C . PHE A 1 343 ? -14.052 0.106 21.915 1.00 95.94 343 PHE A C 1
ATOM 2716 O O . PHE A 1 343 ? -14.551 -0.229 22.987 1.00 95.94 343 PHE A O 1
ATOM 2723 N N . LEU A 1 344 ? -13.047 0.972 21.834 1.00 95.12 344 LEU A N 1
ATOM 2724 C CA . LEU A 1 344 ? -12.616 1.793 22.964 1.00 95.12 344 LEU A CA 1
ATOM 2725 C C . LEU A 1 344 ? -13.613 2.930 23.203 1.00 95.12 344 LEU A C 1
ATOM 2727 O O . LEU A 1 344 ? -14.332 3.344 22.296 1.00 95.12 344 LEU A O 1
ATOM 2731 N N . SER A 1 345 ? -13.616 3.496 24.407 1.00 92.81 345 SER A N 1
ATOM 2732 C CA . SER A 1 345 ? -14.467 4.642 24.767 1.00 92.81 345 SER A CA 1
ATOM 2733 C C . SER A 1 345 ? -14.252 5.892 23.897 1.00 92.81 345 SER A C 1
ATOM 2735 O O . SER A 1 345 ? -15.174 6.702 23.767 1.00 92.81 345 SER A O 1
ATOM 2737 N N . ASP A 1 346 ? -13.074 6.028 23.277 1.00 91.75 346 ASP A N 1
ATOM 2738 C CA . ASP A 1 346 ? -12.728 7.077 22.306 1.00 91.75 346 ASP A CA 1
ATOM 2739 C C . ASP A 1 346 ? -13.280 6.824 20.888 1.00 91.75 346 ASP A C 1
ATOM 2741 O O . ASP A 1 346 ? -13.209 7.690 20.018 1.00 91.75 346 ASP A O 1
ATOM 2745 N N . GLY A 1 347 ? -13.883 5.656 20.655 1.00 91.44 347 GLY A N 1
ATOM 2746 C CA . GLY A 1 347 ? -14.502 5.281 19.391 1.00 91.44 347 GLY A CA 1
ATOM 2747 C C . GLY A 1 347 ? -13.564 4.620 18.379 1.00 91.44 347 GLY A C 1
ATOM 2748 O O . GLY A 1 347 ? -13.984 4.385 17.241 1.00 91.44 347 GLY A O 1
ATOM 2749 N N . ARG A 1 348 ? -12.317 4.292 18.743 1.00 92.94 348 ARG A N 1
ATOM 2750 C CA . ARG A 1 348 ? -11.469 3.410 17.926 1.00 92.94 348 ARG A CA 1
ATOM 2751 C C . ARG A 1 348 ? -11.966 1.968 18.019 1.00 92.94 348 ARG A C 1
ATOM 2753 O O . ARG A 1 348 ? -12.227 1.455 19.105 1.00 92.94 348 ARG A O 1
ATOM 2760 N N . MET A 1 349 ? -12.085 1.308 16.870 1.00 93.94 349 MET A N 1
ATOM 2761 C CA . MET A 1 349 ? -12.419 -0.114 16.805 1.00 93.94 349 MET A CA 1
ATOM 2762 C C . MET A 1 349 ? -11.175 -0.944 17.128 1.00 93.94 349 MET A C 1
ATOM 2764 O O . MET A 1 349 ? -10.127 -0.743 16.521 1.00 93.94 349 MET A O 1
ATOM 2768 N N . VAL A 1 350 ? -11.298 -1.872 18.073 1.00 94.31 350 VAL A N 1
ATOM 2769 C CA . VAL A 1 350 ? -10.217 -2.776 18.483 1.00 94.31 350 VAL A CA 1
ATOM 2770 C C . VAL A 1 350 ? -10.177 -3.993 17.573 1.00 94.31 350 VAL A C 1
ATOM 2772 O O . VAL A 1 350 ? -9.158 -4.303 16.961 1.00 94.31 350 VAL A O 1
ATOM 2775 N N . ILE A 1 351 ? -11.322 -4.656 17.456 1.00 93.94 351 ILE A N 1
ATOM 2776 C CA . ILE A 1 351 ? -11.513 -5.864 16.663 1.00 93.94 351 ILE A CA 1
ATOM 2777 C C . ILE A 1 351 ? -12.989 -5.963 16.282 1.00 93.94 351 ILE A C 1
ATOM 2779 O O . ILE A 1 351 ? -13.862 -5.538 17.039 1.00 93.94 351 ILE A O 1
ATOM 2783 N N . SER A 1 352 ? -13.282 -6.527 15.118 1.00 93.31 352 SER A N 1
ATOM 2784 C CA . SER A 1 352 ? -14.635 -6.925 14.743 1.00 93.31 352 SER A CA 1
ATOM 2785 C C . SER A 1 352 ? -14.638 -8.319 14.140 1.00 93.31 352 SER A C 1
ATOM 2787 O O . SER A 1 352 ? -13.641 -8.762 13.577 1.00 93.31 352 SER A O 1
ATOM 2789 N N . VAL A 1 353 ? -15.753 -9.018 14.291 1.00 93.00 353 VAL A N 1
ATOM 2790 C CA . VAL A 1 353 ? -15.972 -10.359 13.761 1.00 93.00 353 VAL A CA 1
ATOM 2791 C C . VAL A 1 353 ? -17.271 -10.333 12.976 1.00 93.00 353 VAL A C 1
ATOM 2793 O O . VAL A 1 353 ? -18.286 -9.869 13.491 1.00 93.00 353 VAL A O 1
ATOM 2796 N N . SER A 1 354 ? -17.238 -10.837 11.747 1.00 91.06 354 SER A N 1
ATOM 2797 C CA . SER A 1 354 ? -18.408 -11.022 10.897 1.00 91.06 354 SER A CA 1
ATOM 2798 C C . SER A 1 354 ? -18.534 -12.477 10.460 1.00 91.06 354 SER A C 1
ATOM 2800 O O . SER A 1 354 ? -17.560 -13.068 9.996 1.00 91.06 354 SER A O 1
ATOM 2802 N N . ARG A 1 355 ? -19.731 -13.052 10.543 1.00 87.88 355 ARG A N 1
ATOM 2803 C CA . ARG A 1 355 ? -20.067 -14.286 9.829 1.00 87.88 355 ARG A CA 1
ATOM 2804 C C . ARG A 1 355 ? -20.463 -13.907 8.413 1.00 87.88 355 ARG A C 1
ATOM 2806 O O . ARG A 1 355 ? -21.371 -13.102 8.222 1.00 87.88 355 ARG A O 1
ATOM 2813 N N . PHE A 1 356 ? -19.754 -14.447 7.432 1.00 69.69 356 PHE A N 1
ATOM 2814 C CA . PHE A 1 356 ? -20.216 -14.366 6.053 1.00 69.69 356 PHE A CA 1
ATOM 2815 C C . PHE A 1 356 ? -21.202 -15.521 5.825 1.00 69.69 356 PHE A C 1
ATOM 2817 O O . PHE A 1 356 ? -20.847 -16.653 6.158 1.00 69.69 356 PHE A O 1
ATOM 2824 N N . PRO A 1 357 ? -22.426 -15.259 5.335 1.00 50.41 357 PRO A N 1
ATOM 2825 C CA . PRO A 1 357 ? -23.338 -16.320 4.923 1.00 50.41 357 PRO A CA 1
ATOM 2826 C C . PRO A 1 357 ? -22.825 -17.105 3.709 1.00 50.41 357 PRO A C 1
ATOM 2828 O O . PRO A 1 357 ? -22.051 -16.533 2.901 1.00 50.41 357 PRO A O 1
#

pLDDT: mean 79.86, std 13.99, range [34.56, 97.75]

Foldseek 3Di:
DDDPDPADLVVLLVLLVVLLVQLLVLLPCLLQVDDPPDDDLVSQLSLLCLCLSLLVSCLRHQDDCPVCVVSLLVSLLSSQLSSLSRDDPDDDNDPDSVSSVVSSVVSSVVSSVVSVVSSVVSNVQSVVVCVVPVPPDDDPDPDPDVSSVCVSVVVVCCSNVVSSVVLVVVLVVLLVVLLVVLVVCVVPAHEAEDQDQWDDDPLKTKGFQADLVQQHGYDYDGRDSCSNVSNNVNNVVCCVVPNRDPPRPNVVQDDPVVQLVVLVDPPFAWDPDPFDDPAPFWTWHAADWDCPLNDIDGDNGQWIWIGGNVDTDTDPDRPFIWTWDDDPQWIWIHGHSAKIWIAGNNGRTGMMMGRDD

Sequence (357 aa):
MARSEIRRPELANGILIFGALAHVVLCVPAIGCRGYPPLAPIWYGVTYLWPVAILVSGYFDSIRFETRRKQLIIYALVTAFFSAGTIVLIVPRDMGPGLMLYGSIIFGPLHLMVTFVLEFAIQVFYSIGRNLVDRNENTQRFKFSAFSLLSLFGWIILILGIPLGYKSFVEFSENNFAIECADSHWKTKAYIYLDSQFDQIGDCSIHYGFDPETGLECKPRRADLGFADRYNERINELIERDGIPQYSIKAIIPETAKLIKMLDSNTMDLVENFPIDLTENIHLMRRGSSSRSGATNKSSDDYLSIVTPHISMSVDNCLLPVHTIKDGEIIYICSGSDWIGAFLSDGRMVISVSRFP

Mean predicted aligned error: 12.47 Å

Solvent-accessible surface area (backbone atoms only — not comparable to full-atom values): 19743 Å² total; per-residue (Å²): 135,84,79,82,71,88,71,36,62,67,57,22,49,49,37,39,54,51,38,43,54,51,43,48,61,55,36,45,60,44,43,71,52,49,53,85,72,72,67,63,72,68,47,62,30,49,60,48,49,65,61,54,29,55,60,60,19,40,71,42,54,57,82,53,64,82,82,44,46,66,59,52,52,52,43,25,45,56,47,13,33,48,39,32,46,52,65,73,92,74,85,65,73,72,73,46,74,69,56,17,54,57,34,20,71,61,33,25,61,52,34,45,50,52,49,52,52,47,52,52,50,48,36,52,53,51,51,52,52,45,63,72,60,57,75,78,62,99,65,102,62,95,66,79,50,69,64,60,52,50,50,51,51,50,49,51,49,50,46,43,44,48,55,46,52,50,49,54,50,49,40,51,50,39,38,53,49,19,42,55,49,35,64,59,26,60,79,79,64,46,64,39,63,32,93,62,65,64,49,78,59,89,68,31,40,34,37,54,36,30,40,83,90,59,20,31,42,46,39,80,58,68,93,56,78,50,28,56,60,42,22,39,53,46,46,50,54,46,33,74,72,73,41,73,59,88,88,39,48,40,92,74,59,77,57,67,71,57,55,62,55,51,36,79,46,87,86,46,50,73,62,88,66,70,69,40,70,83,41,101,26,32,35,40,33,51,46,52,72,47,80,55,85,94,42,74,49,72,40,94,46,61,34,46,32,42,43,30,77,75,43,79,49,71,47,96,56,66,77,53,61,39,29,36,46,76,60,89,68,37,38,37,43,30,46,44,71,39,32,35,37,33,23,38,67,70,25,48,57,42,36,33,41,34,48,67,131

Radius of gyration: 31.08 Å; Cα contacts (8 Å, |Δi|>4): 503; chains: 1; bounding box: 76×39×90 Å

Nearest PDB structures (foldseek):
  8jmt-assembly1_A  TM=2.337E-01  e=2.946E+00  Homo sapiens

Secondary structure (DSSP, 8-state):
--------HHHHHHHHHHHHHHHHHHHHHHHHS-SSSPPPHHHHHHTT-HHHHHHHHHHHS-S-HHHHHHHHHHHHHHHHHHHHHH--SS--S---HHHHHHHHHHHHHHHHHHHHHHHHHHHHHHHHHHHHHTTS----S----HHHHHHHHHHHHHHHHHHHHHHHHHHHHHHHHHHHHHHHHHTT--EEEES-SEEEETTEEEEESB-TTT-PEEEE--S-SSHHHHHHHHHHHHHHHH-S-TT--GGGPPPHHHHHHHHT-S-SEE--SSSEESSSS-EEEEEEEEEETTEEEEEEEEEEEEE-SS-EEEES-TTPPEEEEEETTEEEEEETTTEEEEEETTS-EEEEEEE--